Protein AF-A0A1M4NH98-F1 (afdb_monomer_lite)

Structure (mmCIF, N/CA/C/O backbone):
data_AF-A0A1M4NH98-F1
#
_entry.id   AF-A0A1M4NH98-F1
#
loop_
_atom_site.group_PDB
_atom_site.id
_atom_site.type_symbol
_atom_site.label_atom_id
_atom_site.label_alt_id
_atom_site.label_comp_id
_atom_site.label_asym_id
_atom_site.label_entity_id
_atom_site.label_seq_id
_atom_site.pdbx_PDB_ins_code
_atom_site.Cartn_x
_atom_site.Cartn_y
_atom_site.Cartn_z
_atom_site.occupancy
_atom_site.B_iso_or_equiv
_atom_site.auth_seq_id
_atom_site.auth_comp_id
_atom_site.auth_asym_id
_atom_site.auth_atom_id
_atom_site.pdbx_PDB_model_num
ATOM 1 N N . LEU A 1 1 ? -60.182 1.104 79.604 1.00 40.03 1 LEU A N 1
ATOM 2 C CA . LEU A 1 1 ? -58.943 1.244 80.405 1.00 40.03 1 LEU A CA 1
ATOM 3 C C . LEU A 1 1 ? -57.822 1.596 79.441 1.00 40.03 1 LEU A C 1
ATOM 5 O O . LEU A 1 1 ? -57.685 0.871 78.462 1.00 40.03 1 LEU A O 1
ATOM 9 N N . PRO A 1 2 ? -57.119 2.724 79.618 1.00 38.69 2 PRO A N 1
ATOM 10 C CA . PRO A 1 2 ? -56.120 3.151 78.656 1.00 38.69 2 PRO A CA 1
ATOM 11 C C . PRO A 1 2 ? -54.818 2.387 78.897 1.00 38.69 2 PRO A C 1
ATOM 13 O O . PRO A 1 2 ? -54.336 2.346 80.024 1.00 38.69 2 PRO A O 1
ATOM 16 N N . LEU A 1 3 ? -54.234 1.848 77.832 1.00 45.06 3 LEU A N 1
ATOM 17 C CA . LEU A 1 3 ? -52.787 1.696 77.703 1.00 45.06 3 LEU A CA 1
ATOM 18 C C . LEU A 1 3 ? -52.430 1.986 76.243 1.00 45.06 3 LEU A C 1
ATOM 20 O O . LEU A 1 3 ? -52.823 1.225 75.360 1.00 45.06 3 LEU A O 1
ATOM 24 N N . PRO A 1 4 ? -51.745 3.110 75.977 1.00 50.59 4 PRO A N 1
ATOM 25 C CA . PRO A 1 4 ? -50.617 3.018 75.053 1.00 50.59 4 PRO A CA 1
ATOM 26 C C . PRO A 1 4 ? -49.392 3.880 75.428 1.00 50.59 4 PRO A C 1
ATOM 28 O O . PRO A 1 4 ? -49.521 5.037 75.818 1.00 50.59 4 PRO A O 1
ATOM 31 N N . ALA A 1 5 ? -48.225 3.272 75.165 1.00 39.97 5 ALA A N 1
ATOM 32 C CA . ALA A 1 5 ? -46.854 3.791 75.024 1.00 39.97 5 ALA A CA 1
ATOM 33 C C . ALA A 1 5 ? -46.094 4.344 76.254 1.00 39.97 5 ALA A C 1
ATOM 35 O O . ALA A 1 5 ? -46.640 5.056 77.093 1.00 39.97 5 ALA A O 1
ATOM 36 N N . PRO A 1 6 ? -44.762 4.142 76.243 1.00 49.22 6 PRO A N 1
ATOM 37 C CA . PRO A 1 6 ? -44.068 2.965 76.767 1.00 49.22 6 PRO A CA 1
ATOM 38 C C . PRO A 1 6 ? -44.069 2.966 78.306 1.00 49.22 6 PRO A C 1
ATOM 40 O O . PRO A 1 6 ? -44.087 4.032 78.911 1.00 49.22 6 PRO A O 1
ATOM 43 N N . LEU A 1 7 ? -44.050 1.774 78.921 1.00 54.44 7 LEU A N 1
ATOM 44 C CA . LEU A 1 7 ? -43.978 1.512 80.373 1.00 54.44 7 LEU A CA 1
ATOM 45 C C . LEU A 1 7 ? -43.485 2.716 81.195 1.00 54.44 7 LEU A C 1
ATOM 47 O O . LEU A 1 7 ? -42.288 2.919 81.408 1.00 54.44 7 LEU A O 1
ATOM 51 N N . ASN A 1 8 ? -44.434 3.530 81.654 1.00 49.22 8 ASN A N 1
ATOM 52 C CA . ASN A 1 8 ? -44.142 4.736 82.407 1.00 49.22 8 ASN A CA 1
ATOM 53 C C . ASN A 1 8 ? -43.718 4.308 83.821 1.00 49.22 8 ASN A C 1
ATOM 55 O O . ASN A 1 8 ? -44.561 4.060 84.679 1.00 49.22 8 ASN A O 1
ATOM 59 N N . LYS A 1 9 ? -42.404 4.139 84.029 1.00 51.03 9 LYS A N 1
ATOM 60 C CA . LYS A 1 9 ? -41.697 4.045 85.326 1.00 51.03 9 LYS A CA 1
ATOM 61 C C . LYS A 1 9 ? -42.407 3.265 86.454 1.00 51.03 9 LYS A C 1
ATOM 63 O O . LYS A 1 9 ? -42.292 3.631 87.620 1.00 51.03 9 LYS A O 1
ATOM 68 N N . THR A 1 10 ? -43.110 2.175 86.156 1.00 53.97 10 THR A N 1
ATOM 69 C CA . THR A 1 10 ? -43.637 1.267 87.185 1.00 53.97 10 THR A CA 1
ATOM 70 C C . THR A 1 10 ? -42.805 -0.005 87.167 1.00 53.97 10 THR A C 1
ATOM 72 O O . THR A 1 10 ? -42.700 -0.671 86.141 1.00 53.97 10 THR A O 1
ATOM 75 N N . SER A 1 11 ? -42.153 -0.307 88.293 1.00 56.16 11 SER A N 1
ATOM 76 C CA . SER A 1 11 ? -41.403 -1.551 88.467 1.00 56.16 11 SER A CA 1
ATOM 77 C C . SER A 1 11 ? -42.325 -2.739 88.188 1.00 56.16 11 SER A C 1
ATOM 79 O O . SER A 1 11 ? -43.412 -2.823 88.763 1.00 56.16 11 SER A O 1
ATOM 81 N N . VAL A 1 12 ? -41.876 -3.663 87.333 1.00 58.38 12 VAL A N 1
ATOM 82 C CA . VAL A 1 12 ? -42.579 -4.912 86.974 1.00 58.38 12 VAL A CA 1
ATOM 83 C C . VAL A 1 12 ? -43.003 -5.703 88.224 1.00 58.38 12 VAL A C 1
ATOM 85 O O . VAL A 1 12 ? -43.988 -6.434 88.192 1.00 58.38 12 VAL A O 1
ATOM 88 N N . ALA A 1 13 ? -42.314 -5.489 89.352 1.00 60.16 13 ALA A N 1
ATOM 89 C CA . ALA A 1 13 ? -42.597 -6.095 90.649 1.00 60.16 13 ALA A CA 1
ATOM 90 C C . ALA A 1 13 ? -43.984 -5.763 91.247 1.00 60.16 13 ALA A C 1
ATOM 92 O O . ALA A 1 13 ? -44.419 -6.470 92.149 1.00 60.16 13 ALA A O 1
ATOM 93 N N . ASN A 1 14 ? -44.682 -4.726 90.761 1.00 62.25 14 ASN A N 1
ATOM 94 C CA . ASN A 1 14 ? -45.966 -4.265 91.317 1.00 62.25 14 ASN A CA 1
ATOM 95 C C . ASN A 1 14 ? -47.192 -4.604 90.442 1.00 62.25 14 ASN A C 1
ATOM 97 O O . ASN A 1 14 ? -48.285 -4.099 90.704 1.00 62.25 14 ASN A O 1
ATOM 101 N N . LEU A 1 15 ? -47.032 -5.417 89.392 1.00 68.44 15 LEU A N 1
ATOM 102 C CA . LEU A 1 15 ? -48.134 -5.826 88.513 1.00 68.44 15 LEU A CA 1
ATOM 103 C C . LEU A 1 15 ? -48.887 -7.037 89.085 1.00 68.44 15 LEU A C 1
ATOM 105 O O . LEU A 1 15 ? -48.279 -7.985 89.580 1.00 68.44 15 LEU A O 1
ATOM 109 N N . THR A 1 16 ? -50.219 -7.045 88.974 1.00 70.81 16 THR A N 1
ATOM 110 C CA . THR A 1 16 ? -51.013 -8.251 89.260 1.00 70.81 16 THR A CA 1
ATOM 111 C C . THR A 1 16 ? -50.796 -9.314 88.172 1.00 70.81 16 THR A C 1
ATOM 113 O O . THR A 1 16 ? -50.477 -8.965 87.034 1.00 70.81 16 THR A O 1
ATOM 116 N N . PRO A 1 17 ? -51.039 -10.612 88.444 1.00 71.44 17 PRO A N 1
ATOM 117 C CA . PRO A 1 17 ? -50.890 -11.673 87.438 1.00 71.44 17 PRO A CA 1
ATOM 118 C C . PRO A 1 17 ? -51.660 -11.408 86.131 1.00 71.44 17 PRO A C 1
ATOM 120 O O . PRO A 1 17 ? -51.181 -11.708 85.035 1.00 71.44 17 PRO A O 1
ATOM 123 N N . GLN A 1 18 ? -52.838 -10.788 86.236 1.00 69.50 18 GLN A N 1
ATOM 124 C CA . GLN A 1 18 ? -53.661 -10.396 85.092 1.00 69.50 18 GLN A CA 1
ATOM 125 C C . GLN A 1 18 ? -53.029 -9.246 84.293 1.00 69.50 18 GLN A C 1
ATOM 127 O O . GLN A 1 18 ? -53.000 -9.298 83.066 1.00 69.50 18 GLN A O 1
ATOM 132 N N . GLN A 1 19 ? -52.465 -8.241 84.972 1.00 66.00 19 GLN A N 1
ATOM 133 C CA . GLN A 1 19 ? -51.741 -7.141 84.324 1.00 66.00 19 GLN A CA 1
ATOM 134 C C . GLN A 1 19 ? -50.452 -7.625 83.646 1.00 66.00 19 GLN A C 1
ATOM 136 O O . GLN A 1 19 ? -50.150 -7.186 82.540 1.00 66.00 19 GLN A O 1
ATOM 141 N N . THR A 1 20 ? -49.739 -8.574 84.257 1.00 65.62 20 THR A N 1
ATOM 142 C CA . THR A 1 20 ? -48.565 -9.225 83.659 1.00 65.62 20 THR A CA 1
ATOM 143 C C . THR A 1 20 ? -48.936 -9.991 82.390 1.00 65.62 20 THR A C 1
ATOM 145 O O . THR A 1 20 ? -48.247 -9.876 81.383 1.00 65.62 20 THR A O 1
ATOM 148 N N . THR A 1 21 ? -50.055 -10.722 82.396 1.00 68.38 21 THR A N 1
ATOM 149 C CA . THR A 1 21 ? -50.530 -11.476 81.220 1.00 68.38 21 THR A CA 1
ATOM 150 C C . THR A 1 21 ? -50.892 -10.550 80.056 1.00 68.38 21 THR A C 1
ATOM 152 O O . THR A 1 21 ? -50.473 -10.791 78.926 1.00 68.38 21 THR A O 1
ATOM 155 N N . ILE A 1 22 ? -51.605 -9.452 80.334 1.00 72.12 22 ILE A N 1
ATOM 156 C CA . ILE A 1 22 ? -51.963 -8.440 79.326 1.00 72.12 22 ILE A CA 1
ATOM 157 C C . ILE A 1 22 ? -50.706 -7.762 78.761 1.00 72.12 22 ILE A C 1
ATOM 159 O O . ILE A 1 22 ? -50.602 -7.569 77.552 1.00 72.12 22 ILE A O 1
ATOM 163 N N . ALA A 1 23 ? -49.729 -7.435 79.613 1.00 65.94 23 ALA A N 1
ATOM 164 C CA . ALA A 1 23 ? -48.466 -6.842 79.180 1.00 65.94 23 ALA A CA 1
ATOM 165 C C . ALA A 1 23 ? -47.634 -7.801 78.308 1.00 65.94 23 ALA A C 1
ATOM 167 O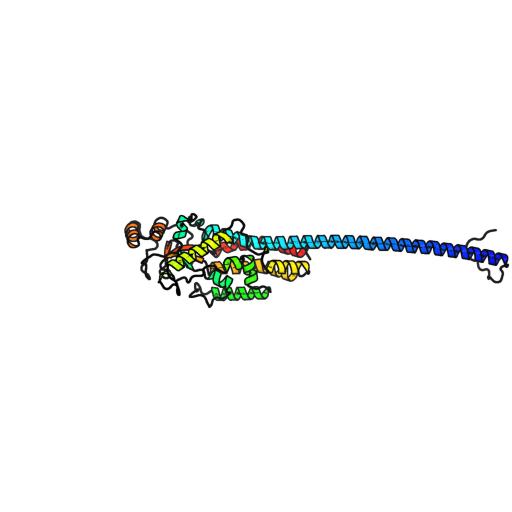 O . ALA A 1 23 ? -47.052 -7.371 77.315 1.00 65.94 23 ALA A O 1
ATOM 168 N N . LEU A 1 24 ? -47.608 -9.098 78.639 1.00 70.12 24 LEU A N 1
ATOM 169 C CA . LEU A 1 24 ? -46.928 -10.126 77.842 1.00 70.12 24 LEU A CA 1
ATOM 170 C C . LEU A 1 24 ? -47.607 -10.360 76.486 1.00 70.12 24 LEU A C 1
ATOM 172 O O . LEU A 1 24 ? -46.909 -10.537 75.492 1.00 70.12 24 LEU A O 1
ATOM 176 N N . GLN A 1 25 ? -48.942 -10.322 76.424 1.00 70.44 25 GLN A N 1
ATOM 177 C CA . GLN A 1 25 ? -49.678 -10.374 75.155 1.00 70.44 25 GLN A CA 1
ATOM 178 C C . GLN A 1 25 ? -49.379 -9.156 74.279 1.00 70.44 25 GLN A C 1
ATOM 180 O O . GLN A 1 25 ? -49.014 -9.328 73.121 1.00 70.44 25 GLN A O 1
ATOM 185 N N . ALA A 1 26 ? -49.439 -7.947 74.843 1.00 72.44 26 ALA A N 1
ATOM 186 C CA . ALA A 1 26 ? -49.109 -6.725 74.112 1.00 72.44 26 ALA A CA 1
ATOM 187 C C . ALA A 1 26 ? -47.663 -6.740 73.581 1.00 72.44 26 ALA A C 1
ATOM 189 O O . ALA A 1 26 ? -47.423 -6.364 72.437 1.00 72.44 26 ALA A O 1
ATOM 190 N N . LEU A 1 27 ? -46.708 -7.238 74.377 1.00 70.19 27 LEU A N 1
ATOM 191 C CA . LEU A 1 27 ? -45.324 -7.430 73.941 1.00 70.19 27 LEU A CA 1
ATOM 192 C C . LEU A 1 27 ? -45.214 -8.467 72.811 1.00 70.19 27 LEU A C 1
ATOM 194 O O . LEU A 1 27 ? -44.492 -8.241 71.844 1.00 70.19 27 LEU A O 1
ATOM 198 N N . GLY A 1 28 ? -45.925 -9.594 72.911 1.00 67.88 28 GLY A N 1
ATOM 199 C CA . GLY A 1 28 ? -45.969 -10.612 71.858 1.00 67.88 28 GLY A CA 1
ATOM 200 C C . GLY A 1 28 ? -46.525 -10.068 70.538 1.00 67.88 28 GLY A C 1
ATOM 201 O O . GLY A 1 28 ? -45.957 -10.325 69.476 1.00 67.88 28 GLY A O 1
ATOM 202 N N . ASP A 1 29 ? -47.578 -9.254 70.606 1.00 75.44 29 ASP A N 1
ATOM 203 C CA . ASP A 1 29 ? -48.169 -8.582 69.447 1.00 75.44 29 ASP A CA 1
ATOM 204 C C . ASP A 1 29 ? -47.206 -7.553 68.829 1.00 75.44 29 ASP A C 1
ATOM 206 O O . ASP A 1 29 ? -47.059 -7.493 67.603 1.00 75.44 29 ASP A O 1
ATOM 210 N N . GLU A 1 30 ? -46.490 -6.780 69.654 1.00 73.38 30 GLU A N 1
ATOM 211 C CA . GLU A 1 30 ? -45.445 -5.859 69.189 1.00 73.38 30 GLU A CA 1
ATOM 212 C C . GLU A 1 30 ? -44.272 -6.598 68.525 1.00 73.38 30 GLU A C 1
ATOM 214 O O . GLU A 1 30 ? -43.828 -6.189 67.450 1.00 73.38 30 GLU A O 1
ATOM 219 N N . ILE A 1 31 ? -43.811 -7.717 69.096 1.00 70.94 31 ILE A N 1
ATOM 220 C CA . ILE A 1 31 ? -42.759 -8.561 68.505 1.00 70.94 31 ILE A CA 1
ATOM 221 C C . ILE A 1 31 ? -43.205 -9.104 67.142 1.00 70.94 31 ILE A C 1
ATOM 223 O O . ILE A 1 31 ? -42.458 -9.003 66.167 1.00 70.94 31 ILE A O 1
ATOM 227 N N . ASN A 1 32 ? -44.434 -9.616 67.031 1.00 71.38 32 ASN A N 1
ATOM 228 C CA . ASN A 1 32 ? -44.978 -10.106 65.760 1.00 71.38 32 ASN A CA 1
ATOM 229 C C . ASN A 1 32 ? -45.057 -8.996 64.701 1.00 71.38 32 ASN A C 1
ATOM 231 O O . ASN A 1 32 ? -44.736 -9.219 63.529 1.00 71.38 32 ASN A O 1
ATOM 235 N N . LYS A 1 33 ? -45.420 -7.775 65.111 1.00 82.81 33 LYS A N 1
ATOM 236 C CA . LYS A 1 33 ? -45.426 -6.600 64.232 1.00 82.81 33 LYS A CA 1
ATOM 237 C C . LYS A 1 33 ? -44.016 -6.234 63.757 1.00 82.81 33 LYS A C 1
ATOM 239 O O . LYS A 1 33 ? -43.842 -5.964 62.569 1.00 82.81 33 LYS A O 1
ATOM 244 N N . ILE A 1 34 ? -43.012 -6.274 64.639 1.00 75.06 34 ILE A N 1
ATOM 245 C CA . ILE A 1 34 ? -41.600 -6.048 64.280 1.00 75.06 34 ILE A CA 1
ATOM 246 C C . ILE A 1 34 ? -41.114 -7.108 63.284 1.00 75.06 34 ILE A C 1
ATOM 248 O O . ILE A 1 34 ? -40.500 -6.750 62.279 1.00 75.06 34 ILE A O 1
ATOM 252 N N . ILE A 1 35 ? -41.423 -8.391 63.507 1.00 74.44 35 ILE A N 1
ATOM 253 C CA . ILE A 1 35 ? -41.047 -9.488 62.596 1.00 74.44 35 ILE A CA 1
ATOM 254 C C . ILE A 1 35 ? -41.674 -9.285 61.212 1.00 74.44 35 ILE A C 1
ATOM 256 O O . ILE A 1 35 ? -40.992 -9.452 60.199 1.00 74.44 35 ILE A O 1
ATOM 260 N N . SER A 1 36 ? -42.949 -8.888 61.152 1.00 84.75 36 SER A N 1
ATOM 261 C CA . SER A 1 36 ? -43.652 -8.623 59.891 1.00 84.75 36 SER A CA 1
ATOM 262 C C . SER A 1 36 ? -43.041 -7.447 59.119 1.00 84.75 36 SER A C 1
ATOM 264 O O . SER A 1 36 ? -42.762 -7.591 57.927 1.00 84.75 36 SER A O 1
ATOM 266 N N . ILE A 1 37 ? -42.770 -6.320 59.793 1.00 87.00 37 ILE A N 1
ATOM 267 C CA . ILE A 1 37 ? -42.102 -5.154 59.187 1.00 87.00 37 ILE A CA 1
ATOM 268 C C . ILE A 1 37 ? -40.708 -5.548 58.685 1.00 87.00 37 ILE A C 1
ATOM 270 O O . ILE A 1 37 ? -40.403 -5.344 57.514 1.00 87.00 37 ILE A O 1
ATOM 274 N N . THR A 1 38 ? -39.909 -6.204 59.530 1.00 76.50 38 THR A N 1
ATOM 275 C CA . THR A 1 38 ? -38.542 -6.634 59.190 1.00 76.50 38 THR A CA 1
ATOM 276 C C . THR A 1 38 ? -38.534 -7.593 57.996 1.00 76.50 38 THR A C 1
ATOM 278 O O . THR A 1 38 ? -37.713 -7.449 57.097 1.00 76.50 38 THR A O 1
ATOM 281 N N . SER A 1 39 ? -39.472 -8.545 57.933 1.00 79.38 39 SER A N 1
ATOM 282 C CA . SER A 1 39 ? -39.573 -9.491 56.810 1.00 79.38 39 SER A CA 1
ATOM 283 C C . SER A 1 39 ? -39.917 -8.784 55.497 1.00 79.38 39 SER A C 1
ATOM 285 O O . SER A 1 39 ? -39.336 -9.096 54.457 1.00 79.38 39 SER A O 1
ATOM 287 N N . LYS A 1 40 ? -40.829 -7.804 55.544 1.00 90.19 40 LYS A N 1
ATOM 288 C CA . LYS A 1 40 ? -41.186 -6.978 54.385 1.00 90.19 40 LYS A CA 1
ATOM 289 C C . LYS A 1 40 ? -40.008 -6.117 53.926 1.00 90.19 40 LYS A C 1
ATOM 291 O O . LYS A 1 40 ? -39.744 -6.041 52.730 1.00 90.19 40 LYS A O 1
ATOM 296 N N . ASP A 1 41 ? -39.278 -5.512 54.858 1.00 86.75 41 ASP A N 1
ATOM 297 C CA . ASP A 1 41 ? -38.091 -4.718 54.538 1.00 86.75 41 ASP A CA 1
ATOM 298 C C . ASP A 1 41 ? -36.992 -5.584 53.906 1.00 86.75 41 ASP A C 1
ATOM 300 O O . ASP A 1 41 ? -36.405 -5.182 52.903 1.00 86.75 41 ASP A O 1
ATOM 304 N N . ILE A 1 42 ? -36.776 -6.810 54.402 1.00 80.50 42 ILE A N 1
ATOM 305 C CA . ILE A 1 42 ? -35.853 -7.783 53.791 1.00 80.50 42 ILE A CA 1
ATOM 306 C C . ILE A 1 42 ? -36.267 -8.114 52.347 1.00 80.50 42 ILE A C 1
ATOM 308 O O . ILE A 1 42 ? -35.411 -8.131 51.460 1.00 80.50 42 ILE A O 1
ATOM 312 N N . GLN A 1 43 ? -37.559 -8.344 52.083 1.00 88.62 43 GLN A N 1
ATOM 313 C CA . GLN A 1 43 ? -38.065 -8.598 50.726 1.00 88.62 43 GLN A CA 1
ATOM 314 C C . GLN A 1 43 ? -37.844 -7.395 49.800 1.00 88.62 43 GLN A C 1
ATOM 316 O O . GLN A 1 43 ? -37.278 -7.555 48.718 1.00 88.62 43 GLN A O 1
ATOM 321 N N . ASN A 1 44 ? -38.198 -6.188 50.254 1.00 91.31 44 ASN A N 1
ATOM 322 C CA . ASN A 1 44 ? -38.003 -4.951 49.494 1.00 91.31 44 ASN A CA 1
ATOM 323 C C . ASN A 1 44 ? -36.520 -4.711 49.159 1.00 91.31 44 ASN A C 1
ATOM 325 O O . ASN A 1 44 ? -36.191 -4.304 48.044 1.00 91.31 44 ASN A O 1
ATOM 329 N N . ILE A 1 45 ? -35.610 -4.980 50.105 1.00 87.88 45 ILE A N 1
ATOM 330 C CA . ILE A 1 45 ? -34.157 -4.907 49.878 1.00 87.88 45 ILE A CA 1
ATOM 331 C C . ILE A 1 45 ? -33.725 -5.938 48.826 1.00 87.88 45 ILE A C 1
ATOM 333 O O . ILE A 1 45 ? -32.924 -5.618 47.947 1.00 87.88 45 ILE A O 1
ATOM 337 N N . GLY A 1 46 ? -34.266 -7.159 48.875 1.00 87.88 46 GLY A N 1
ATOM 338 C CA . GLY A 1 46 ? -34.017 -8.198 47.873 1.00 87.88 46 GLY A CA 1
ATOM 339 C C . GLY A 1 46 ? -34.411 -7.766 46.456 1.00 87.88 46 GLY A C 1
ATOM 340 O O . GLY A 1 46 ? -33.602 -7.871 45.532 1.00 87.88 46 GLY A O 1
ATOM 341 N N . GLU A 1 47 ? -35.613 -7.213 46.290 1.00 91.38 47 GLU A N 1
ATOM 342 C CA . GLU A 1 47 ? -36.104 -6.684 45.009 1.00 91.38 47 GLU A CA 1
ATOM 343 C C . GLU A 1 47 ? -35.266 -5.495 44.513 1.00 91.38 47 GLU A C 1
ATOM 345 O O . GLU A 1 47 ? -34.886 -5.433 43.339 1.00 91.38 47 GLU A O 1
ATOM 350 N N . ALA A 1 48 ? -34.917 -4.565 45.409 1.00 89.25 48 ALA A N 1
ATOM 351 C CA . ALA A 1 48 ? -34.062 -3.427 45.084 1.00 89.25 48 ALA A CA 1
ATOM 352 C C . ALA A 1 48 ? -32.672 -3.879 44.601 1.00 89.25 48 ALA A C 1
ATOM 354 O O . ALA A 1 48 ? -32.177 -3.372 43.590 1.00 89.25 48 ALA A O 1
ATOM 355 N N . ASN A 1 49 ? -32.072 -4.874 45.262 1.00 86.62 49 ASN A N 1
ATOM 356 C CA . ASN A 1 49 ? -30.784 -5.449 44.868 1.00 86.62 49 ASN A CA 1
ATOM 357 C C . ASN A 1 49 ? -30.847 -6.120 43.488 1.00 86.62 49 ASN A C 1
ATOM 359 O O . ASN A 1 49 ? -29.957 -5.899 42.663 1.00 86.62 49 ASN A O 1
ATOM 363 N N . GLN A 1 50 ? -31.906 -6.882 43.194 1.00 86.88 50 GLN A N 1
ATOM 364 C CA . GLN A 1 50 ? -32.111 -7.473 41.865 1.00 86.88 50 GLN A CA 1
ATOM 365 C C . GLN A 1 50 ? -32.229 -6.394 40.781 1.00 86.88 50 GLN A C 1
ATOM 367 O O . GLN A 1 50 ? -31.590 -6.493 39.733 1.00 86.88 50 GLN A O 1
ATOM 372 N N . LYS A 1 51 ? -32.980 -5.319 41.048 1.00 91.44 51 LYS A N 1
ATOM 373 C CA . LYS A 1 51 ? -33.121 -4.192 40.117 1.00 91.44 51 LYS A CA 1
ATOM 374 C C . LYS A 1 51 ? -31.788 -3.487 39.851 1.00 91.44 51 LYS A C 1
ATOM 376 O O . LYS A 1 51 ? -31.501 -3.144 38.705 1.00 91.44 51 LYS A O 1
ATOM 381 N N . ILE A 1 52 ? -30.958 -3.290 40.878 1.00 90.25 52 ILE A N 1
ATOM 382 C CA . ILE A 1 52 ? -29.604 -2.730 40.724 1.00 90.25 52 ILE A CA 1
ATOM 383 C C . ILE A 1 52 ? -28.743 -3.642 39.844 1.00 90.25 52 ILE A C 1
ATOM 385 O O . ILE A 1 52 ? -28.086 -3.150 38.927 1.00 90.25 52 ILE A O 1
ATOM 389 N N . ALA A 1 53 ? -28.773 -4.956 40.080 1.00 80.06 53 ALA A N 1
ATOM 390 C CA . ALA A 1 53 ? -28.013 -5.920 39.288 1.00 80.06 53 ALA A CA 1
ATOM 391 C C . ALA A 1 53 ? -28.416 -5.891 37.803 1.00 80.06 53 ALA A C 1
ATOM 393 O O . ALA A 1 53 ? -27.545 -5.790 36.937 1.00 80.06 53 ALA A O 1
ATOM 394 N N . VAL A 1 54 ? -29.721 -5.889 37.506 1.00 84.94 54 VAL A N 1
ATOM 395 C CA . VAL A 1 54 ? -30.243 -5.784 36.130 1.00 84.94 54 VAL A CA 1
ATOM 396 C C . VAL A 1 54 ? -29.823 -4.466 35.476 1.00 84.94 54 VAL A C 1
ATOM 398 O O . VAL A 1 54 ? -29.302 -4.473 34.362 1.00 84.94 54 VAL A O 1
ATOM 401 N N . ASN A 1 55 ? -29.973 -3.337 36.175 1.00 89.25 55 ASN A N 1
ATOM 402 C CA . ASN A 1 55 ? -29.576 -2.028 35.651 1.00 89.25 55 ASN A CA 1
ATOM 403 C C . ASN A 1 55 ? -28.069 -1.953 35.355 1.00 89.25 55 ASN A C 1
ATOM 405 O O . ASN A 1 55 ? -27.663 -1.380 34.344 1.00 89.25 55 ASN A O 1
ATOM 409 N N . ASN A 1 56 ? -27.228 -2.522 36.222 1.00 86.19 56 ASN A N 1
ATOM 410 C CA . ASN A 1 56 ? -25.780 -2.554 36.016 1.00 86.19 56 ASN A CA 1
ATOM 411 C C . ASN A 1 56 ? -25.397 -3.454 34.834 1.00 86.19 56 ASN A C 1
ATOM 413 O O . ASN A 1 56 ? -24.541 -3.072 34.040 1.00 86.19 56 ASN A O 1
ATOM 417 N N . MET A 1 57 ? -26.062 -4.601 34.670 1.00 83.12 57 MET A N 1
ATOM 418 C CA . MET A 1 57 ? -25.865 -5.491 33.522 1.00 83.12 57 MET A CA 1
ATOM 419 C C . MET A 1 57 ? -26.246 -4.815 32.197 1.00 83.12 57 MET A C 1
ATOM 421 O O . MET A 1 57 ? -25.494 -4.898 31.226 1.00 83.12 57 MET A O 1
ATOM 425 N N . GLN A 1 58 ? -27.372 -4.095 32.158 1.00 85.44 58 GLN A N 1
AT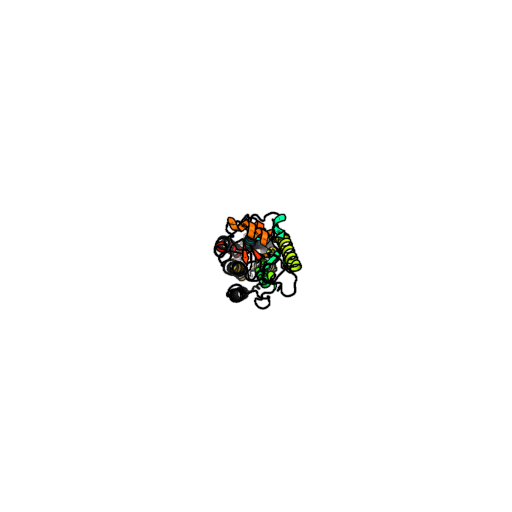OM 426 C CA . GLN A 1 58 ? -27.784 -3.326 30.979 1.00 85.44 58 GLN A CA 1
ATOM 427 C C . GLN A 1 58 ? -26.759 -2.242 30.632 1.00 85.44 58 GLN A C 1
ATOM 429 O O . GLN A 1 58 ? -26.329 -2.156 29.486 1.00 85.44 58 GLN A O 1
ATOM 434 N N . LYS A 1 59 ? -26.297 -1.465 31.623 1.00 88.75 59 LYS A N 1
ATOM 435 C CA . LYS A 1 59 ? -25.243 -0.456 31.416 1.00 88.75 59 LYS A CA 1
ATOM 436 C C . LYS A 1 59 ? -23.949 -1.071 30.887 1.00 88.75 59 LYS A C 1
ATOM 438 O O . LYS A 1 59 ? -23.350 -0.509 29.977 1.00 88.75 59 LYS A O 1
ATOM 443 N N . LEU A 1 60 ? -23.530 -2.214 31.435 1.00 84.50 60 LEU A N 1
ATOM 444 C CA . LEU A 1 60 ? -22.334 -2.922 30.978 1.00 84.50 60 LEU A CA 1
ATOM 445 C C . LEU A 1 60 ? -22.471 -3.381 29.520 1.00 84.50 60 LEU A C 1
ATOM 447 O O . LEU A 1 60 ? -21.525 -3.240 28.748 1.00 84.50 60 LEU A O 1
ATOM 451 N N . THR A 1 61 ? -23.650 -3.879 29.142 1.00 83.44 61 THR A N 1
ATOM 452 C CA . THR A 1 61 ? -23.953 -4.290 27.762 1.00 83.44 61 THR A CA 1
ATOM 453 C C . THR A 1 61 ? -23.860 -3.093 26.815 1.00 83.44 61 THR A C 1
ATOM 455 O O . THR A 1 61 ? -23.077 -3.126 25.873 1.00 83.44 61 THR A O 1
ATOM 458 N N . THR A 1 62 ? -24.534 -1.983 27.136 1.00 84.38 62 THR A N 1
ATOM 459 C CA . THR A 1 62 ? -24.474 -0.744 26.342 1.00 84.38 62 THR A CA 1
ATOM 460 C C . THR A 1 62 ? -23.046 -0.217 26.181 1.00 84.38 62 THR A C 1
ATOM 462 O O . THR A 1 62 ? -22.662 0.202 25.091 1.00 84.38 62 THR A O 1
ATOM 465 N N . LEU A 1 63 ? -22.243 -0.235 27.251 1.00 86.75 63 LEU A N 1
ATOM 466 C CA . LEU A 1 63 ? -20.840 0.193 27.195 1.00 86.75 63 LEU A CA 1
ATOM 467 C C . LEU A 1 63 ? -19.990 -0.738 26.322 1.00 86.75 63 LEU A C 1
ATOM 469 O O . LEU A 1 63 ? -19.125 -0.265 25.587 1.00 86.75 63 LEU A O 1
ATOM 473 N N . THR A 1 64 ? -20.251 -2.044 26.372 1.00 83.69 64 THR A N 1
ATOM 474 C CA . THR A 1 64 ? -19.554 -3.040 25.545 1.00 83.69 64 THR A CA 1
ATOM 475 C C . THR A 1 64 ? -19.874 -2.842 24.063 1.00 83.69 64 THR A C 1
ATOM 477 O O . THR A 1 64 ? -18.960 -2.803 23.240 1.00 83.69 64 THR A O 1
ATOM 480 N N . ASP A 1 65 ? -21.144 -2.626 23.719 1.00 85.50 65 ASP A N 1
ATOM 481 C CA . ASP A 1 65 ? -21.576 -2.377 22.338 1.00 85.50 65 ASP A CA 1
ATOM 482 C C . ASP A 1 65 ? -21.008 -1.061 21.786 1.00 85.50 65 ASP A C 1
ATOM 484 O O . ASP A 1 65 ? -20.538 -1.003 20.643 1.00 85.50 65 ASP A O 1
ATOM 488 N N . ALA A 1 66 ? -20.990 -0.009 22.612 1.00 87.12 66 ALA A N 1
ATOM 489 C CA . ALA A 1 66 ? -20.382 1.271 22.261 1.00 87.12 66 ALA A CA 1
ATOM 490 C C . ALA A 1 66 ? -18.874 1.126 21.998 1.00 87.12 66 ALA A C 1
ATOM 492 O O . ALA A 1 66 ? -18.384 1.616 20.979 1.00 87.12 66 ALA A O 1
ATOM 493 N N . LYS A 1 67 ? -18.155 0.388 22.858 1.00 86.44 67 LYS A N 1
ATOM 494 C CA . LYS A 1 67 ? -16.728 0.087 22.672 1.00 86.44 67 LYS A CA 1
ATOM 495 C C . LYS A 1 67 ? -16.480 -0.670 21.363 1.00 86.44 67 LYS A C 1
ATOM 497 O O . LYS A 1 67 ? -15.627 -0.264 20.579 1.00 86.44 67 LYS A O 1
ATOM 502 N N . ASN A 1 68 ? -17.238 -1.732 21.088 1.00 88.50 68 ASN A N 1
ATOM 503 C CA . ASN A 1 68 ? -17.084 -2.525 19.860 1.00 88.50 68 ASN A CA 1
ATOM 504 C C . ASN A 1 68 ? -17.355 -1.693 18.596 1.00 88.50 68 ASN A C 1
ATOM 506 O O . ASN A 1 68 ? -16.647 -1.816 17.591 1.00 88.50 68 ASN A O 1
ATOM 510 N N . THR A 1 69 ? -18.344 -0.799 18.660 1.00 93.69 69 THR A N 1
ATOM 511 C CA . THR A 1 69 ? -18.641 0.149 17.579 1.00 93.69 69 THR A CA 1
ATOM 512 C C . THR A 1 69 ? -17.470 1.105 17.347 1.00 93.69 69 THR A C 1
ATOM 514 O O . THR A 1 69 ? -17.056 1.296 16.204 1.00 93.69 69 THR A O 1
ATOM 517 N N . ALA A 1 70 ? -16.896 1.667 18.413 1.00 93.06 70 ALA A N 1
ATOM 518 C CA . ALA A 1 70 ? -15.755 2.573 18.318 1.00 93.06 70 ALA A CA 1
ATOM 519 C C . ALA A 1 70 ? -14.489 1.871 17.786 1.00 93.06 70 ALA A C 1
ATOM 521 O O . ALA A 1 70 ? -13.804 2.422 16.926 1.00 93.06 70 ALA A O 1
ATOM 522 N N . ILE A 1 71 ? -14.223 0.626 18.201 1.00 93.94 71 ILE A N 1
ATOM 523 C CA . ILE A 1 71 ? -13.132 -0.201 17.652 1.00 93.94 71 ILE A CA 1
ATOM 524 C C . ILE A 1 71 ? -13.320 -0.429 16.149 1.00 93.94 71 ILE A C 1
ATOM 526 O O . ILE A 1 71 ? -12.384 -0.239 15.374 1.00 93.94 71 ILE A O 1
ATOM 530 N N . THR A 1 72 ? -14.535 -0.782 15.723 1.00 95.88 72 THR A N 1
ATOM 531 C CA . THR A 1 72 ? -14.855 -0.977 14.300 1.00 95.88 72 THR A CA 1
ATOM 532 C C . THR A 1 72 ? -14.623 0.309 13.504 1.00 95.88 72 THR A C 1
ATOM 534 O O . THR A 1 72 ? -14.048 0.282 12.417 1.00 95.88 72 THR A O 1
ATOM 537 N N . GLN A 1 73 ? -15.018 1.460 14.054 1.00 96.62 73 GLN A N 1
ATOM 538 C CA . GLN A 1 73 ? -14.765 2.760 13.435 1.00 96.62 73 GLN A CA 1
ATOM 539 C C . GLN A 1 73 ? -13.266 3.062 13.332 1.00 96.62 73 GLN A C 1
ATOM 541 O O . GLN A 1 73 ? -12.819 3.492 12.270 1.00 96.62 73 GLN A O 1
ATOM 546 N N . ALA A 1 74 ? -12.484 2.797 14.381 1.00 97.69 74 ALA A N 1
ATOM 547 C CA . ALA A 1 74 ? -11.032 2.958 14.352 1.00 97.69 74 ALA A CA 1
ATOM 548 C C . ALA A 1 74 ? -10.389 2.074 13.269 1.00 97.69 74 ALA A C 1
ATOM 550 O O . ALA A 1 74 ? -9.625 2.580 12.449 1.00 97.69 74 ALA A O 1
ATOM 551 N N . LEU A 1 75 ? -10.753 0.789 13.191 1.00 97.69 75 LEU A N 1
ATOM 552 C CA . LEU A 1 75 ? -10.263 -0.124 12.151 1.00 97.69 75 LEU A CA 1
ATOM 553 C C . LEU A 1 75 ? -10.619 0.343 10.739 1.00 97.69 75 LEU A C 1
ATOM 555 O O . LEU A 1 75 ? -9.775 0.285 9.844 1.00 97.69 75 LEU A O 1
ATOM 559 N N . ASN A 1 76 ? -11.839 0.841 10.534 1.00 97.75 76 ASN A N 1
ATOM 560 C CA . ASN A 1 76 ? -12.270 1.368 9.241 1.00 97.75 76 ASN A CA 1
ATOM 561 C C . ASN A 1 76 ? -11.473 2.616 8.837 1.00 97.75 76 ASN A C 1
ATOM 563 O O . ASN A 1 76 ? -11.093 2.736 7.676 1.00 97.75 76 ASN A O 1
ATOM 567 N N . GLN A 1 77 ? -11.168 3.514 9.780 1.00 98.00 77 GLN A N 1
ATOM 568 C CA . GLN A 1 77 ? -10.337 4.696 9.513 1.00 98.00 77 GLN A CA 1
ATOM 569 C C . GLN A 1 77 ? -8.892 4.313 9.165 1.00 98.00 77 GLN A C 1
ATOM 571 O O . GLN A 1 77 ? -8.338 4.790 8.176 1.00 98.00 77 GLN A O 1
ATOM 576 N N . ILE A 1 78 ? -8.301 3.375 9.915 1.00 98.00 78 ILE A N 1
ATOM 577 C CA . ILE A 1 78 ? -6.960 2.846 9.616 1.00 98.00 78 ILE A CA 1
ATOM 578 C C . ILE A 1 78 ? -6.949 2.162 8.244 1.00 98.00 78 ILE A C 1
ATOM 580 O O . ILE A 1 78 ? -6.029 2.368 7.454 1.00 98.00 78 ILE A O 1
ATOM 584 N N . THR A 1 79 ? -7.993 1.394 7.926 1.00 98.00 79 THR A N 1
ATOM 585 C CA . THR A 1 79 ? -8.153 0.778 6.606 1.00 98.00 79 THR A CA 1
ATOM 586 C C . THR A 1 79 ? -8.197 1.848 5.521 1.00 98.00 79 THR A C 1
ATOM 588 O O . THR A 1 79 ? -7.378 1.804 4.606 1.00 98.00 79 THR A O 1
ATOM 591 N N . GLY A 1 80 ? -9.044 2.869 5.673 1.00 97.44 80 GLY A N 1
ATOM 592 C CA . GLY A 1 80 ? -9.144 3.992 4.740 1.00 97.44 80 GLY A CA 1
ATOM 593 C C . GLY A 1 80 ? -7.803 4.685 4.471 1.00 97.44 80 GLY A C 1
ATOM 594 O O . GLY A 1 80 ? -7.482 4.947 3.310 1.00 97.44 80 GLY A O 1
ATOM 595 N N . LEU A 1 81 ? -6.979 4.897 5.507 1.00 96.56 81 LEU A N 1
ATOM 596 C CA . LEU A 1 81 ? -5.612 5.416 5.360 1.00 96.56 81 LEU A CA 1
ATOM 597 C C . LEU A 1 81 ? -4.741 4.535 4.460 1.00 96.56 81 LEU A C 1
ATOM 599 O O . LEU A 1 81 ? -4.083 5.038 3.549 1.00 96.56 81 LEU A O 1
ATOM 603 N N . THR A 1 82 ? -4.723 3.223 4.698 1.00 97.19 82 THR A N 1
ATOM 604 C CA . THR A 1 82 ? -3.919 2.297 3.881 1.00 97.19 82 THR A CA 1
ATOM 605 C C . THR A 1 82 ? -4.436 2.201 2.446 1.00 97.19 82 THR A C 1
ATOM 607 O O . THR A 1 82 ? -3.650 2.145 1.499 1.00 97.19 82 THR A O 1
ATOM 610 N N . GLU A 1 83 ? -5.754 2.290 2.254 1.00 97.75 83 GLU A N 1
ATOM 611 C CA . GLU A 1 83 ? -6.357 2.252 0.928 1.00 97.75 83 GLU A CA 1
ATOM 612 C C . GLU A 1 83 ? -6.017 3.476 0.073 1.00 97.75 83 GLU A C 1
ATOM 614 O O . GLU A 1 83 ? -5.963 3.373 -1.152 1.00 97.75 83 GLU A O 1
ATOM 619 N N . ILE A 1 84 ? -5.764 4.639 0.684 1.00 97.00 84 ILE A N 1
ATOM 620 C CA . ILE A 1 84 ? -5.268 5.820 -0.040 1.00 97.00 84 ILE A CA 1
ATOM 621 C C . ILE A 1 84 ? -3.931 5.500 -0.718 1.00 97.00 84 ILE A C 1
ATOM 623 O O . ILE A 1 84 ? -3.748 5.830 -1.891 1.00 97.00 84 ILE A O 1
ATOM 627 N N . VAL A 1 85 ? -3.031 4.801 -0.019 1.00 96.19 85 VAL A N 1
ATOM 628 C CA . VAL A 1 85 ? -1.743 4.354 -0.571 1.00 96.19 85 VAL A CA 1
ATOM 629 C C . VAL A 1 85 ? -1.965 3.353 -1.700 1.00 96.19 85 VAL A C 1
ATOM 631 O O . VAL A 1 85 ? -1.405 3.515 -2.783 1.00 96.19 85 VAL A O 1
ATOM 634 N N . GLY A 1 86 ? -2.818 2.350 -1.476 1.00 96.56 86 GLY A N 1
ATOM 635 C CA . GLY A 1 86 ? -3.120 1.329 -2.476 1.00 96.56 86 GLY A CA 1
ATOM 636 C C . GLY A 1 86 ? -3.730 1.899 -3.756 1.00 96.56 86 GLY A C 1
ATOM 637 O O . GLY A 1 86 ? -3.262 1.584 -4.848 1.00 96.56 86 GLY A O 1
ATOM 638 N N . ARG A 1 87 ? -4.709 2.805 -3.637 1.00 96.06 87 ARG A N 1
ATOM 639 C CA . ARG A 1 87 ? -5.317 3.500 -4.784 1.00 96.06 87 ARG A CA 1
ATOM 640 C C . ARG A 1 87 ? -4.318 4.383 -5.521 1.00 96.06 87 ARG A C 1
ATOM 642 O O . ARG A 1 87 ? -4.309 4.395 -6.747 1.00 96.06 87 ARG A O 1
ATOM 649 N N . ALA A 1 88 ? -3.461 5.107 -4.801 1.00 93.50 88 ALA A N 1
ATOM 650 C CA . ALA A 1 88 ? -2.420 5.916 -5.428 1.00 93.50 88 ALA A CA 1
ATOM 651 C C . ALA A 1 88 ? -1.429 5.046 -6.213 1.00 93.50 88 ALA A C 1
ATOM 653 O O . ALA A 1 88 ? -1.086 5.377 -7.345 1.00 93.50 88 ALA A O 1
ATOM 654 N N . PHE A 1 89 ? -1.039 3.900 -5.655 1.00 93.88 89 PHE A N 1
ATOM 655 C CA . PHE A 1 89 ? -0.169 2.938 -6.323 1.00 93.88 89 PHE A CA 1
ATOM 656 C C . PHE A 1 89 ? -0.827 2.305 -7.558 1.00 93.88 89 PHE A C 1
ATOM 658 O O . PHE A 1 89 ? -0.189 2.210 -8.605 1.00 93.88 89 PHE A O 1
ATOM 665 N N . HIS A 1 90 ? -2.110 1.934 -7.467 1.00 93.75 90 HIS A N 1
ATOM 666 C CA . HIS A 1 90 ? -2.913 1.494 -8.613 1.00 93.75 90 HIS A CA 1
ATOM 667 C C . HIS A 1 90 ? -2.942 2.550 -9.715 1.00 93.75 90 HIS A C 1
ATOM 669 O O . HIS A 1 90 ? -2.633 2.240 -10.861 1.00 93.75 90 HIS A O 1
ATOM 675 N N . ASN A 1 91 ? -3.259 3.799 -9.371 1.00 90.06 91 ASN A N 1
ATOM 676 C CA . ASN A 1 91 ? -3.308 4.889 -10.340 1.00 90.06 91 ASN A CA 1
ATOM 677 C C . ASN A 1 91 ? -1.937 5.112 -10.981 1.00 90.06 91 ASN A C 1
ATOM 679 O O . ASN A 1 91 ? -1.853 5.221 -12.197 1.00 90.06 91 ASN A O 1
ATOM 683 N N . GLN A 1 92 ? -0.853 5.082 -10.198 1.00 87.31 92 GLN A N 1
ATOM 684 C CA . GLN A 1 92 ? 0.505 5.181 -10.730 1.00 87.31 92 GLN A CA 1
ATOM 685 C C . GLN A 1 92 ? 0.813 4.034 -11.707 1.00 87.31 92 GLN A C 1
ATOM 687 O O . GLN A 1 92 ? 1.397 4.255 -12.768 1.00 87.31 92 GLN A O 1
ATOM 692 N N . TRP A 1 93 ? 0.392 2.808 -11.384 1.00 88.12 93 TRP A N 1
ATOM 693 C CA . TRP A 1 93 ? 0.545 1.656 -12.268 1.00 88.12 93 TRP A CA 1
ATOM 694 C C . TRP A 1 93 ? -0.273 1.820 -13.553 1.00 88.12 93 TRP A C 1
ATOM 696 O O . TRP A 1 93 ? 0.272 1.701 -14.645 1.00 88.12 93 TRP A O 1
ATOM 706 N N . VAL A 1 94 ? -1.565 2.131 -13.455 1.00 86.12 94 VAL A N 1
ATOM 707 C CA . VAL A 1 94 ? -2.455 2.275 -14.615 1.00 86.12 94 VAL A CA 1
ATOM 708 C C . VAL A 1 94 ? -2.024 3.445 -15.496 1.00 86.12 94 VAL A C 1
ATOM 710 O O . VAL A 1 94 ? -1.929 3.306 -16.716 1.00 86.12 94 VAL A O 1
ATOM 713 N N . ASP A 1 95 ? -1.720 4.590 -14.899 1.00 80.31 95 ASP A N 1
ATOM 714 C CA . ASP A 1 95 ? -1.388 5.782 -15.659 1.00 80.31 95 ASP A CA 1
ATOM 715 C C . ASP A 1 95 ? -0.006 5.655 -16.319 1.00 80.31 95 ASP A C 1
ATOM 717 O O . ASP A 1 95 ? 0.139 6.015 -17.484 1.00 80.31 95 ASP A O 1
ATOM 721 N N . TYR A 1 96 ? 0.998 5.086 -15.645 1.00 77.50 96 TYR A N 1
ATOM 722 C CA . TYR A 1 96 ? 2.379 5.102 -16.146 1.00 77.50 96 TYR A CA 1
ATOM 723 C C . TYR A 1 96 ? 2.892 3.727 -16.576 1.00 77.50 96 TYR A C 1
ATOM 725 O O . TYR A 1 96 ? 3.351 3.580 -17.703 1.00 77.50 96 TYR A O 1
ATOM 733 N N . ALA A 1 97 ? 2.766 2.688 -15.754 1.00 76.69 97 ALA A N 1
ATOM 734 C CA . ALA A 1 97 ? 3.299 1.369 -16.105 1.00 76.69 97 ALA A CA 1
ATOM 735 C C . ALA A 1 97 ? 2.490 0.672 -17.205 1.00 76.69 97 ALA A C 1
ATOM 737 O O . ALA A 1 97 ? 3.050 0.153 -18.165 1.00 76.69 97 ALA A O 1
ATOM 738 N N . SER A 1 98 ? 1.160 0.700 -17.088 1.00 71.25 98 SER A N 1
ATOM 739 C CA . SER A 1 98 ? 0.242 0.166 -18.099 1.00 71.25 98 SER A CA 1
ATOM 740 C C . SER A 1 98 ? 0.164 1.058 -19.344 1.00 71.25 98 SER A C 1
ATOM 742 O O . SER A 1 98 ? -0.451 0.693 -20.344 1.00 71.25 98 SER A O 1
ATOM 744 N N . GLY A 1 99 ? 0.831 2.218 -19.304 1.00 62.53 99 GLY A N 1
ATOM 745 C CA . GLY A 1 99 ? 1.157 2.964 -20.504 1.00 62.53 99 GLY A CA 1
ATOM 746 C C . GLY A 1 99 ? 0.170 4.052 -20.904 1.00 62.53 99 GLY A C 1
ATOM 747 O O . GLY A 1 99 ? 0.325 4.604 -21.987 1.00 62.53 99 GLY A O 1
ATOM 748 N N . LYS A 1 100 ? -0.831 4.402 -20.089 1.00 68.38 100 LYS A N 1
ATOM 749 C CA . LYS A 1 100 ? -1.841 5.415 -20.454 1.00 68.38 100 LYS A CA 1
ATOM 750 C C . LYS A 1 100 ? -1.232 6.794 -20.737 1.00 68.38 100 LYS A C 1
ATOM 752 O O . LYS A 1 100 ? -1.579 7.403 -21.743 1.00 68.38 100 LYS A O 1
ATOM 757 N N . THR A 1 101 ? -0.291 7.251 -19.915 1.00 63.53 101 THR A N 1
ATOM 758 C CA . THR A 1 101 ? 0.471 8.497 -20.115 1.00 63.53 101 THR A CA 1
ATOM 759 C C . THR A 1 101 ? 1.418 8.403 -21.312 1.00 63.53 101 THR A C 1
ATOM 761 O O . THR A 1 101 ? 1.699 9.402 -21.967 1.00 63.53 101 THR A O 1
ATOM 764 N N . PHE A 1 102 ? 1.875 7.193 -21.633 1.00 57.59 102 PHE A N 1
ATOM 765 C CA . PHE A 1 102 ? 2.744 6.910 -22.776 1.00 57.59 102 PHE A CA 1
ATOM 766 C C . PHE A 1 102 ? 1.956 6.535 -24.042 1.00 57.59 102 PHE A C 1
ATOM 768 O O . PHE A 1 102 ? 2.557 6.152 -25.039 1.00 57.59 102 PHE A O 1
ATOM 775 N N . PHE A 1 103 ? 0.617 6.614 -24.015 1.00 61.31 103 PHE A N 1
ATOM 776 C CA . PHE A 1 103 ? -0.276 6.177 -25.097 1.00 61.31 103 PHE A CA 1
ATOM 777 C C . PHE A 1 103 ? -0.018 4.725 -25.570 1.00 61.31 103 PHE A C 1
ATOM 779 O O . PHE A 1 103 ? -0.434 4.330 -26.654 1.00 61.31 103 PHE A O 1
ATOM 786 N N . LEU A 1 104 ? 0.612 3.901 -24.721 1.00 60.03 104 LEU A N 1
ATOM 787 C CA . LEU A 1 104 ? 0.863 2.465 -24.912 1.00 60.03 104 LEU A CA 1
ATOM 788 C C . LEU A 1 104 ? -0.324 1.617 -24.413 1.00 60.03 104 LEU A C 1
ATOM 790 O O . LEU A 1 104 ? -0.185 0.434 -24.126 1.00 60.03 104 LEU A O 1
ATOM 794 N N . ASN A 1 105 ? -1.505 2.223 -24.300 1.00 54.28 105 ASN A N 1
ATOM 795 C CA . ASN A 1 105 ? -2.716 1.684 -23.677 1.00 54.28 105 ASN A CA 1
ATOM 796 C C . ASN A 1 105 ? -3.401 0.540 -24.455 1.00 54.28 105 ASN A C 1
ATOM 798 O O . ASN A 1 105 ? -4.510 0.140 -24.098 1.00 54.28 105 ASN A O 1
ATOM 802 N N . ASN A 1 106 ? -2.771 -0.004 -25.502 1.00 50.66 106 ASN A N 1
ATOM 803 C CA . ASN A 1 106 ? -3.270 -1.167 -26.228 1.00 50.66 106 ASN A CA 1
ATOM 804 C C . ASN A 1 106 ? -2.292 -2.355 -26.106 1.00 50.66 106 ASN A C 1
ATOM 806 O O . ASN A 1 106 ? -1.074 -2.198 -26.011 1.00 50.66 106 ASN A O 1
ATOM 810 N N . ALA A 1 107 ? -2.829 -3.575 -26.167 1.00 55.25 107 ALA A N 1
ATOM 811 C CA . ALA A 1 107 ? -2.031 -4.803 -26.172 1.00 55.25 107 ALA A CA 1
ATOM 812 C C . ALA A 1 107 ? -1.023 -4.884 -27.342 1.00 55.25 107 ALA A C 1
ATOM 814 O O . ALA A 1 107 ? -0.087 -5.678 -27.284 1.00 55.25 107 ALA A O 1
ATOM 815 N N . ALA A 1 108 ? -1.184 -4.067 -28.389 1.00 57.88 108 ALA A N 1
ATOM 816 C CA . ALA A 1 108 ? -0.299 -4.033 -29.550 1.00 57.88 108 ALA A CA 1
ATOM 817 C C . ALA A 1 108 ? 1.047 -3.334 -29.284 1.00 57.88 108 ALA A C 1
ATOM 819 O O . ALA A 1 108 ? 1.966 -3.507 -30.081 1.00 57.88 108 ALA A O 1
ATOM 820 N N . HIS A 1 109 ? 1.197 -2.586 -28.181 1.00 63.09 109 HIS A N 1
ATOM 821 C CA . HIS A 1 109 ? 2.470 -1.954 -27.813 1.00 63.09 109 HIS A CA 1
ATOM 822 C C . HIS A 1 109 ? 3.233 -2.685 -26.697 1.00 63.09 109 HIS A C 1
ATOM 824 O O . HIS A 1 109 ? 4.440 -2.491 -26.555 1.00 63.09 109 HIS A O 1
ATOM 830 N N . ALA A 1 110 ? 2.576 -3.583 -25.953 1.00 62.19 110 ALA A N 1
ATOM 831 C CA . ALA A 1 110 ? 3.214 -4.386 -24.904 1.00 62.19 110 ALA A CA 1
ATOM 832 C C . ALA A 1 110 ? 4.358 -5.266 -25.441 1.00 62.19 110 ALA A C 1
ATOM 834 O O . ALA A 1 110 ? 5.307 -5.562 -24.721 1.00 62.19 110 ALA A O 1
ATOM 835 N N . SER A 1 111 ? 4.310 -5.646 -26.723 1.00 65.00 111 SER A N 1
ATOM 836 C CA . SER A 1 111 ? 5.377 -6.401 -27.388 1.00 65.00 111 SER A CA 1
ATOM 837 C C . SER A 1 111 ? 6.698 -5.640 -27.505 1.00 65.00 111 SER A C 1
ATOM 839 O O . SER A 1 111 ? 7.715 -6.273 -27.772 1.00 65.00 111 SER A O 1
ATOM 841 N N . TYR A 1 112 ? 6.694 -4.312 -27.335 1.00 70.44 112 TYR A N 1
ATOM 842 C CA . TYR A 1 112 ? 7.913 -3.505 -27.352 1.00 70.44 112 TYR A CA 1
ATOM 843 C C . TYR A 1 112 ? 8.617 -3.465 -25.994 1.00 70.44 112 TYR A C 1
ATOM 845 O O . TYR A 1 112 ? 9.791 -3.120 -25.969 1.00 70.44 112 TYR A O 1
ATOM 853 N N . ILE A 1 113 ? 7.948 -3.814 -24.889 1.00 74.06 113 ILE A N 1
ATOM 854 C CA . ILE A 1 113 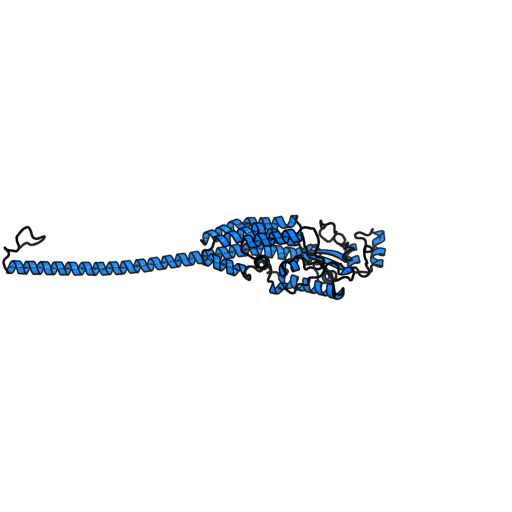? 8.574 -3.838 -23.563 1.00 74.06 113 ILE A CA 1
ATOM 855 C C . ILE A 1 113 ? 9.098 -5.242 -23.300 1.00 74.06 113 ILE A C 1
ATOM 857 O O . ILE A 1 113 ? 8.353 -6.163 -22.960 1.00 74.06 113 ILE A O 1
ATOM 861 N N . ASP A 1 114 ? 10.390 -5.410 -23.511 1.00 70.19 114 ASP A N 1
ATOM 862 C CA . ASP A 1 114 ? 11.015 -6.721 -23.615 1.00 70.19 114 ASP A CA 1
ATOM 863 C C . ASP A 1 114 ? 12.339 -6.802 -22.828 1.00 70.19 114 ASP A C 1
ATOM 865 O O . ASP A 1 114 ? 12.957 -7.863 -22.741 1.00 70.19 114 ASP A O 1
ATOM 869 N N . ALA A 1 115 ? 12.696 -5.697 -22.168 1.00 71.62 115 ALA A N 1
ATOM 870 C CA . ALA A 1 115 ? 13.703 -5.602 -21.128 1.00 71.62 115 ALA A CA 1
ATOM 871 C C . ALA A 1 115 ? 13.214 -4.688 -19.994 1.00 71.62 115 ALA A C 1
ATOM 873 O O . ALA A 1 115 ? 12.430 -3.756 -20.201 1.00 71.62 115 ALA A O 1
ATOM 874 N N . GLY A 1 116 ? 13.696 -4.949 -18.784 1.00 72.06 116 GLY A N 1
ATOM 875 C CA . GLY A 1 116 ? 13.437 -4.096 -17.639 1.00 72.06 116 GLY A CA 1
ATOM 876 C C . GLY A 1 116 ? 14.369 -4.381 -16.473 1.00 72.06 116 GLY A C 1
ATOM 877 O O . GLY A 1 116 ? 14.980 -5.449 -16.391 1.00 72.06 116 GLY A O 1
ATOM 878 N N . ASP A 1 117 ? 14.475 -3.396 -15.589 1.00 69.31 117 ASP A N 1
ATOM 879 C CA . ASP A 1 117 ? 15.239 -3.473 -14.345 1.00 69.31 117 ASP A CA 1
ATOM 880 C C . ASP A 1 117 ? 14.273 -3.287 -13.174 1.00 69.31 117 ASP A C 1
ATOM 882 O O . ASP A 1 117 ? 13.560 -2.285 -13.133 1.00 69.31 117 ASP A O 1
ATOM 886 N N . THR A 1 118 ? 14.187 -4.265 -12.267 1.00 69.69 118 THR A N 1
ATOM 887 C CA . THR A 1 118 ? 13.146 -4.323 -11.224 1.00 69.69 118 THR A CA 1
ATOM 888 C C . THR A 1 118 ? 13.705 -4.605 -9.828 1.00 69.69 118 THR A C 1
ATOM 890 O O . THR A 1 118 ? 13.136 -5.399 -9.074 1.00 69.69 118 THR A O 1
ATOM 893 N N . CYS A 1 119 ? 14.802 -3.944 -9.452 1.00 74.88 119 CYS A N 1
ATOM 894 C CA . CYS A 1 119 ? 15.430 -4.088 -8.130 1.00 74.88 119 CYS A CA 1
ATOM 895 C C . CYS A 1 119 ? 14.469 -3.862 -6.949 1.00 74.88 119 CYS A C 1
ATOM 897 O O . CYS A 1 119 ? 14.602 -4.500 -5.906 1.00 74.88 119 CYS A O 1
ATOM 899 N N . VAL A 1 120 ? 13.464 -2.992 -7.104 1.00 81.62 120 VAL A N 1
ATOM 900 C CA . VAL A 1 120 ? 12.505 -2.681 -6.031 1.00 81.62 120 VAL A CA 1
ATOM 901 C C . VAL A 1 120 ? 11.724 -3.895 -5.538 1.00 81.62 120 VAL A C 1
ATOM 903 O O . VAL A 1 120 ? 11.530 -4.038 -4.335 1.00 81.62 120 VAL A O 1
ATOM 906 N N . PHE A 1 121 ? 11.307 -4.803 -6.423 1.00 84.44 121 PHE A N 1
ATOM 907 C CA . PHE A 1 121 ? 10.543 -5.976 -5.996 1.00 84.44 121 PHE A CA 1
ATOM 908 C C . PHE A 1 121 ? 11.415 -7.027 -5.309 1.00 84.44 121 PHE A C 1
ATOM 910 O O . PHE A 1 121 ? 10.929 -7.707 -4.409 1.00 84.44 121 PHE A O 1
ATOM 917 N N . ASP A 1 122 ? 12.701 -7.104 -5.653 1.00 79.94 122 ASP A N 1
ATOM 918 C CA . ASP A 1 122 ? 13.658 -7.920 -4.905 1.00 79.94 122 ASP A CA 1
ATOM 919 C C . ASP A 1 122 ? 13.857 -7.372 -3.487 1.00 79.94 122 ASP A C 1
ATOM 921 O O . ASP A 1 122 ? 13.736 -8.115 -2.518 1.00 79.94 122 ASP A O 1
ATOM 925 N N . ILE A 1 123 ? 14.028 -6.052 -3.341 1.00 80.56 123 ILE A N 1
ATOM 926 C CA . ILE A 1 123 ? 14.114 -5.396 -2.027 1.00 80.56 123 ILE A CA 1
ATOM 927 C C . ILE A 1 123 ? 12.849 -5.666 -1.198 1.00 80.56 123 ILE A C 1
ATOM 929 O O . ILE A 1 123 ? 12.947 -5.981 -0.011 1.00 80.56 123 ILE A O 1
ATOM 933 N N . ILE A 1 124 ? 11.663 -5.578 -1.809 1.00 87.38 124 ILE A N 1
ATOM 934 C CA . ILE A 1 124 ? 10.380 -5.843 -1.140 1.00 87.38 124 ILE A CA 1
ATOM 935 C C . ILE A 1 124 ? 10.284 -7.301 -0.663 1.00 87.38 124 ILE A C 1
ATOM 937 O O . ILE A 1 124 ? 9.835 -7.544 0.458 1.00 87.38 124 ILE A O 1
ATOM 941 N N . LEU A 1 125 ? 10.681 -8.264 -1.501 1.00 85.94 125 LEU A N 1
ATOM 942 C CA . LEU A 1 125 ? 10.508 -9.696 -1.231 1.00 85.94 125 LEU A CA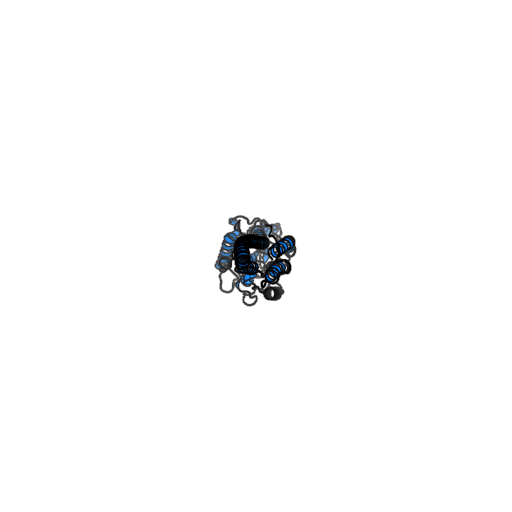 1
ATOM 943 C C . LEU A 1 125 ? 11.614 -10.282 -0.346 1.00 85.94 125 LEU A C 1
ATOM 945 O O . LEU A 1 125 ? 11.328 -11.089 0.538 1.00 85.94 125 LEU A O 1
ATOM 949 N N . ASN A 1 126 ? 12.860 -9.874 -0.576 1.00 79.25 126 ASN A N 1
ATOM 950 C CA . ASN A 1 126 ? 14.054 -10.473 0.019 1.00 79.25 126 ASN A CA 1
ATOM 951 C C . ASN A 1 126 ? 14.699 -9.594 1.093 1.00 79.25 126 ASN A C 1
ATOM 953 O O . ASN A 1 126 ? 15.496 -10.094 1.885 1.00 79.25 126 ASN A O 1
ATOM 957 N N . ASN A 1 127 ? 14.323 -8.312 1.184 1.00 75.94 127 ASN A N 1
ATOM 958 C CA . ASN A 1 127 ? 14.834 -7.375 2.187 1.00 75.94 127 ASN A CA 1
ATOM 959 C C . ASN A 1 127 ? 16.373 -7.244 2.172 1.00 75.94 127 ASN A C 1
ATOM 961 O O . ASN A 1 127 ? 17.024 -7.059 3.206 1.00 75.94 127 ASN A O 1
ATOM 965 N N . THR A 1 128 ? 16.975 -7.357 0.990 1.00 67.94 128 THR A N 1
ATOM 966 C CA . THR A 1 128 ? 18.419 -7.256 0.786 1.00 67.94 128 THR A CA 1
ATOM 967 C C . THR A 1 128 ? 18.731 -6.294 -0.352 1.00 67.94 128 THR A C 1
ATOM 969 O O . THR A 1 128 ? 17.981 -6.176 -1.311 1.00 67.94 128 THR A O 1
ATOM 972 N N . ALA A 1 129 ? 19.870 -5.606 -0.238 1.00 59.56 129 ALA A N 1
ATOM 973 C CA . ALA A 1 129 ? 20.471 -4.850 -1.341 1.00 59.56 129 ALA A CA 1
ATOM 974 C C . ALA A 1 129 ? 21.685 -5.581 -1.957 1.00 59.56 129 ALA A C 1
ATOM 976 O O . ALA A 1 129 ? 22.149 -5.216 -3.030 1.00 59.56 129 ALA A O 1
ATOM 977 N N . GLY A 1 130 ? 22.227 -6.600 -1.273 1.00 50.22 130 GLY A N 1
ATOM 978 C CA . GLY A 1 130 ? 23.538 -7.188 -1.588 1.00 50.22 130 GLY A CA 1
ATOM 979 C C . GLY A 1 130 ? 23.543 -8.417 -2.506 1.00 50.22 130 GLY A C 1
ATOM 980 O O . GLY A 1 130 ? 24.618 -8.842 -2.912 1.00 50.22 130 GLY A O 1
ATOM 981 N N . SER A 1 131 ? 22.389 -9.015 -2.818 1.00 46.94 131 SER A N 1
ATOM 982 C CA . SER A 1 131 ? 22.287 -10.278 -3.581 1.00 46.94 131 SER A CA 1
ATOM 983 C C . SER A 1 131 ? 21.824 -10.110 -5.025 1.00 46.94 131 SER A C 1
ATOM 985 O O . SER A 1 131 ? 21.674 -11.095 -5.744 1.00 46.94 131 SER A O 1
ATOM 987 N N . ILE A 1 132 ? 21.574 -8.879 -5.452 1.00 47.75 132 ILE A N 1
ATOM 988 C CA . ILE A 1 132 ? 20.949 -8.601 -6.736 1.00 47.75 132 ILE A CA 1
ATOM 989 C C . ILE A 1 132 ? 22.053 -8.243 -7.724 1.00 47.75 132 ILE A C 1
ATOM 991 O O . ILE A 1 132 ? 22.777 -7.269 -7.518 1.00 47.75 132 ILE A O 1
ATOM 995 N N . ASN A 1 133 ? 22.208 -9.065 -8.763 1.00 46.84 133 ASN A N 1
ATOM 996 C CA . ASN A 1 133 ? 23.176 -8.901 -9.848 1.00 46.84 133 ASN A CA 1
ATOM 997 C C . ASN A 1 133 ? 23.153 -7.462 -10.396 1.00 46.84 133 ASN A C 1
ATOM 999 O O . ASN A 1 133 ? 22.372 -7.151 -11.291 1.00 46.84 133 ASN A O 1
ATOM 1003 N N . SER A 1 134 ? 24.012 -6.593 -9.859 1.00 48.88 134 SER A N 1
ATOM 1004 C CA . SER A 1 134 ? 24.196 -5.222 -10.345 1.00 48.88 134 SER A CA 1
ATOM 1005 C C . SER A 1 134 ? 23.012 -4.263 -10.125 1.00 48.88 134 SER A C 1
ATOM 1007 O O . SER A 1 134 ? 22.907 -3.277 -10.852 1.00 48.88 134 SER A O 1
ATOM 1009 N N . CYS A 1 135 ? 22.173 -4.474 -9.099 1.00 51.62 135 CYS A N 1
ATOM 1010 C CA . CYS A 1 135 ? 21.228 -3.445 -8.637 1.00 51.62 135 CYS A CA 1
ATOM 1011 C C . CYS A 1 135 ? 21.977 -2.300 -7.959 1.00 51.62 135 CYS A C 1
ATOM 1013 O O . CYS A 1 135 ? 22.132 -2.245 -6.742 1.00 51.62 135 CYS A O 1
ATOM 1015 N N . GLY A 1 136 ? 22.508 -1.405 -8.776 1.00 46.38 136 GLY A N 1
ATOM 1016 C CA . GLY A 1 136 ? 23.254 -0.246 -8.331 1.00 46.38 136 GLY A CA 1
ATOM 1017 C C . GLY A 1 136 ? 22.977 0.914 -9.260 1.00 46.38 136 GLY A C 1
ATOM 1018 O O . GLY A 1 136 ? 23.804 1.228 -10.109 1.00 46.38 136 GLY A O 1
ATOM 1019 N N . TYR A 1 137 ? 21.836 1.573 -9.073 1.00 48.62 137 TYR A N 1
ATOM 1020 C CA . TYR A 1 137 ? 21.669 2.943 -9.535 1.00 48.62 137 TYR A CA 1
ATOM 1021 C C . TYR A 1 137 ? 21.442 3.861 -8.330 1.00 48.62 137 TYR A C 1
ATOM 1023 O O . TYR A 1 137 ? 20.548 3.649 -7.524 1.00 48.62 137 TYR A O 1
ATOM 1031 N N . GLN A 1 138 ? 22.335 4.855 -8.239 1.00 49.56 138 GLN A N 1
ATOM 1032 C CA . GLN A 1 138 ? 22.518 5.877 -7.198 1.00 49.56 138 GLN A CA 1
ATOM 1033 C C . GLN A 1 138 ? 22.884 5.361 -5.787 1.00 49.56 138 GLN A C 1
ATOM 1035 O O . GLN A 1 138 ? 22.338 4.399 -5.263 1.00 49.56 138 GLN A O 1
ATOM 1040 N N . GLY A 1 139 ? 23.864 6.016 -5.153 1.00 50.28 139 GLY A N 1
ATOM 1041 C CA . GLY A 1 139 ? 24.476 5.618 -3.872 1.00 50.28 139 GLY A CA 1
ATOM 1042 C C . GLY A 1 139 ? 23.597 5.771 -2.618 1.00 50.28 139 GLY A C 1
ATOM 1043 O O . GLY A 1 139 ? 24.137 6.026 -1.544 1.00 50.28 139 GLY A O 1
ATOM 1044 N N . GLY A 1 140 ? 22.273 5.649 -2.744 1.00 62.38 140 GLY A N 1
ATOM 1045 C CA . GLY A 1 140 ? 21.290 5.839 -1.668 1.00 62.38 140 GLY A CA 1
ATOM 1046 C C . GLY A 1 140 ? 20.602 4.554 -1.201 1.00 62.38 140 GLY A C 1
ATOM 1047 O O . GLY A 1 140 ? 20.411 4.382 -0.000 1.00 62.38 140 GLY A O 1
ATOM 1048 N N . THR A 1 141 ? 20.350 3.594 -2.101 1.00 72.00 141 THR A N 1
ATOM 1049 C CA . THR A 1 141 ? 19.474 2.430 -1.850 1.00 72.00 141 THR A CA 1
ATOM 1050 C C . THR A 1 141 ? 19.821 1.630 -0.593 1.00 72.00 141 THR A C 1
ATOM 1052 O O . THR A 1 141 ? 18.934 1.263 0.176 1.00 72.00 141 THR A O 1
ATOM 1055 N N . GLU A 1 142 ? 21.104 1.370 -0.331 1.00 75.69 142 GLU A N 1
ATOM 1056 C CA . GLU A 1 142 ? 21.510 0.640 0.878 1.00 75.69 142 GLU A CA 1
ATOM 1057 C C . GLU A 1 142 ? 21.243 1.452 2.158 1.00 75.69 142 GLU A C 1
ATOM 1059 O O . GLU A 1 142 ? 20.827 0.901 3.180 1.00 75.69 142 GLU A O 1
ATOM 1064 N N . THR A 1 143 ? 21.468 2.765 2.107 1.00 77.25 143 THR A N 1
ATOM 1065 C CA . THR A 1 143 ? 21.210 3.678 3.225 1.00 77.25 143 THR A CA 1
ATOM 1066 C C . THR A 1 143 ? 19.714 3.789 3.493 1.00 77.25 143 THR A C 1
ATOM 1068 O O . THR A 1 143 ? 19.295 3.674 4.645 1.00 77.25 143 THR A O 1
ATOM 1071 N N . ASP A 1 144 ? 18.905 3.940 2.447 1.00 77.12 144 ASP A N 1
ATOM 1072 C CA . ASP A 1 144 ? 17.452 4.060 2.565 1.00 77.12 144 ASP A CA 1
ATOM 1073 C C . ASP A 1 144 ? 16.814 2.763 3.056 1.00 77.12 144 ASP A C 1
ATOM 1075 O O . ASP A 1 144 ? 15.987 2.798 3.968 1.00 77.12 144 ASP A O 1
ATOM 1079 N N . LEU A 1 145 ? 17.286 1.607 2.575 1.00 80.62 145 LEU A N 1
ATOM 1080 C CA . LEU A 1 145 ? 16.874 0.304 3.095 1.00 80.62 145 LEU A CA 1
ATOM 1081 C C . LEU A 1 145 ? 17.211 0.160 4.588 1.00 80.62 145 LEU A C 1
ATOM 1083 O O . LEU A 1 145 ? 16.350 -0.214 5.386 1.00 80.62 145 LEU A O 1
ATOM 1087 N N . LYS A 1 146 ? 18.440 0.500 5.001 1.00 81.88 146 LYS A N 1
ATOM 1088 C CA . LYS A 1 146 ? 18.844 0.456 6.421 1.00 81.88 146 LYS A CA 1
ATOM 1089 C C . LYS A 1 146 ? 18.004 1.397 7.284 1.00 81.88 146 LYS A C 1
ATOM 1091 O O . LYS A 1 146 ? 17.623 1.034 8.400 1.00 81.88 146 LYS A O 1
ATOM 1096 N N . ASN A 1 147 ? 17.703 2.593 6.784 1.00 82.19 147 ASN A N 1
ATOM 1097 C CA . ASN A 1 147 ? 16.846 3.552 7.475 1.00 82.19 147 ASN A CA 1
ATOM 1098 C C . ASN A 1 147 ? 15.417 3.017 7.612 1.00 82.19 147 ASN A C 1
ATOM 1100 O O . ASN A 1 147 ? 14.862 3.053 8.710 1.00 82.19 147 ASN A O 1
ATOM 1104 N N . PHE A 1 148 ? 14.857 2.436 6.550 1.00 85.38 148 PHE A N 1
ATOM 1105 C CA . PHE A 1 148 ? 13.539 1.807 6.575 1.00 85.38 148 PHE A CA 1
ATOM 1106 C C . PHE A 1 148 ? 13.473 0.693 7.629 1.00 85.38 148 PHE A C 1
ATOM 1108 O O . PHE A 1 148 ? 12.583 0.686 8.481 1.00 85.38 148 PHE A O 1
ATOM 1115 N N . GLN A 1 149 ? 14.450 -0.220 7.628 1.00 86.44 149 GLN A N 1
ATOM 1116 C CA . GLN A 1 149 ? 14.547 -1.310 8.606 1.00 86.44 149 GLN A CA 1
ATOM 1117 C C . GLN A 1 149 ? 14.619 -0.787 10.047 1.00 86.44 149 GLN A C 1
ATOM 1119 O O . GLN A 1 149 ? 13.991 -1.339 10.955 1.00 86.44 149 GLN A O 1
ATOM 1124 N N . LYS A 1 150 ? 15.380 0.290 10.267 1.00 86.50 150 LYS A N 1
ATOM 1125 C CA . LYS A 1 150 ? 15.526 0.931 11.576 1.00 86.50 150 LYS A CA 1
ATOM 1126 C C . LYS A 1 150 ? 14.211 1.534 12.068 1.00 86.50 150 LYS A C 1
ATOM 1128 O O . LYS A 1 150 ? 13.866 1.324 13.231 1.00 86.50 150 LYS A O 1
ATOM 1133 N N . GLU A 1 151 ? 13.490 2.268 11.223 1.00 85.38 151 GLU A N 1
ATOM 1134 C CA . GLU A 1 151 ? 12.207 2.867 11.610 1.00 85.38 151 GLU A CA 1
ATOM 1135 C C . GLU A 1 151 ? 11.124 1.800 11.826 1.00 85.38 151 GLU A C 1
ATOM 1137 O O . GLU A 1 151 ? 10.404 1.865 12.822 1.00 85.38 151 GLU A O 1
ATOM 1142 N N . ALA A 1 152 ? 11.073 0.753 10.992 1.00 87.69 152 ALA A N 1
ATOM 1143 C CA . ALA A 1 152 ? 10.168 -0.383 11.195 1.00 87.69 152 ALA A CA 1
ATOM 1144 C C . ALA A 1 152 ? 10.389 -1.032 12.575 1.00 87.69 152 ALA A C 1
ATOM 1146 O O . ALA A 1 152 ? 9.457 -1.169 13.372 1.00 87.69 152 ALA A O 1
ATOM 1147 N N . LYS A 1 153 ? 11.657 -1.309 12.916 1.00 87.12 153 LYS A N 1
ATOM 1148 C CA . LYS A 1 153 ? 12.039 -1.872 14.218 1.00 87.12 153 LYS A CA 1
ATOM 1149 C C . LYS A 1 153 ? 11.625 -0.981 15.392 1.00 87.12 153 LYS A C 1
ATOM 1151 O O . LYS A 1 153 ? 11.180 -1.505 16.410 1.00 87.12 153 LYS A O 1
ATOM 1156 N N . LYS A 1 154 ? 11.766 0.346 15.281 1.00 85.50 154 LYS A N 1
ATOM 1157 C CA . LYS A 1 154 ? 11.343 1.288 16.336 1.00 85.50 154 LYS A CA 1
ATOM 1158 C C . LYS A 1 154 ? 9.836 1.255 16.586 1.00 85.50 154 LYS A C 1
ATOM 1160 O O . LYS A 1 154 ? 9.424 1.433 17.726 1.00 85.50 154 LYS A O 1
ATOM 1165 N N . ALA A 1 155 ? 9.034 1.029 15.548 1.00 83.75 155 ALA A N 1
ATOM 1166 C CA . ALA A 1 155 ? 7.583 0.919 15.669 1.00 83.75 155 ALA A CA 1
ATOM 1167 C C . ALA A 1 155 ? 7.098 -0.498 16.024 1.00 83.75 155 ALA A C 1
ATOM 1169 O O . ALA A 1 155 ? 5.894 -0.714 16.119 1.00 83.75 155 ALA A O 1
ATOM 1170 N N . GLY A 1 156 ? 8.007 -1.462 16.210 1.00 86.94 156 GLY A N 1
ATOM 1171 C CA . GLY A 1 156 ? 7.654 -2.841 16.554 1.00 86.94 156 GLY A CA 1
ATOM 1172 C C . GLY A 1 156 ? 7.070 -3.658 15.398 1.00 86.94 156 GLY A C 1
ATOM 1173 O O . GLY A 1 156 ? 6.459 -4.690 15.652 1.00 86.94 156 GLY A O 1
ATOM 1174 N N . VAL A 1 157 ? 7.266 -3.230 14.147 1.00 90.44 157 VAL A N 1
ATOM 1175 C CA . VAL A 1 157 ? 6.786 -3.930 12.943 1.00 90.44 157 VAL A CA 1
ATOM 1176 C C . VAL A 1 157 ? 7.953 -4.364 12.056 1.00 90.44 157 VAL A C 1
ATOM 1178 O O . VAL A 1 157 ? 9.057 -3.820 12.136 1.00 90.44 157 VAL A O 1
ATOM 1181 N N . SER A 1 158 ? 7.732 -5.352 11.190 1.00 90.62 158 SER A N 1
ATOM 1182 C CA . SER A 1 158 ? 8.707 -5.734 10.166 1.00 90.62 158 SER A CA 1
ATOM 1183 C C . SER A 1 158 ? 8.468 -4.995 8.845 1.00 90.62 158 SER A C 1
ATOM 1185 O O . SER A 1 158 ? 7.391 -4.457 8.588 1.00 90.62 158 SER A O 1
ATOM 1187 N N . MET A 1 159 ? 9.462 -5.011 7.952 1.00 89.00 159 MET A N 1
ATOM 1188 C CA . MET A 1 159 ? 9.268 -4.520 6.582 1.00 89.00 159 MET A CA 1
ATOM 1189 C C . MET A 1 159 ? 8.199 -5.305 5.829 1.00 89.00 159 MET A C 1
ATOM 1191 O O . MET A 1 159 ? 7.436 -4.715 5.072 1.00 89.00 159 MET A O 1
ATOM 1195 N N . ALA A 1 160 ? 8.131 -6.618 6.058 1.00 90.00 160 ALA A N 1
ATOM 1196 C CA . ALA A 1 160 ? 7.113 -7.469 5.460 1.00 90.00 160 ALA A CA 1
ATOM 1197 C C . ALA A 1 160 ? 5.705 -7.071 5.921 1.00 90.00 160 ALA A C 1
ATOM 1199 O O . ALA A 1 160 ? 4.781 -7.111 5.117 1.00 90.00 160 ALA A O 1
ATOM 1200 N N . ASP A 1 161 ? 5.540 -6.627 7.171 1.00 92.19 161 ASP A N 1
ATOM 1201 C CA . ASP A 1 161 ? 4.250 -6.125 7.659 1.00 92.19 161 ASP A CA 1
ATOM 1202 C C . ASP A 1 161 ? 3.867 -4.817 6.958 1.00 92.19 161 ASP A C 1
ATOM 1204 O O . ASP A 1 161 ? 2.729 -4.662 6.518 1.00 92.19 161 ASP A O 1
ATOM 1208 N N . ILE A 1 162 ? 4.827 -3.899 6.793 1.00 94.19 162 ILE A N 1
ATOM 1209 C CA . ILE A 1 162 ? 4.600 -2.607 6.131 1.00 94.19 162 ILE A CA 1
ATOM 1210 C C . ILE A 1 162 ? 4.278 -2.802 4.645 1.00 94.19 162 ILE A C 1
ATOM 1212 O O . ILE A 1 162 ? 3.246 -2.333 4.169 1.00 94.19 162 ILE A O 1
ATOM 1216 N N . TRP A 1 163 ? 5.115 -3.527 3.901 1.00 94.38 163 TRP A N 1
ATOM 1217 C CA . TRP A 1 163 ? 4.854 -3.841 2.493 1.00 94.38 163 TRP A CA 1
ATOM 1218 C C . TRP A 1 163 ? 3.614 -4.720 2.315 1.00 94.38 163 TRP A C 1
ATOM 1220 O O . TRP A 1 163 ? 2.900 -4.571 1.325 1.00 94.38 163 TRP A O 1
ATOM 1230 N N . GLY A 1 164 ? 3.302 -5.560 3.303 1.00 94.94 164 GLY A N 1
ATOM 1231 C CA . GLY A 1 164 ? 2.089 -6.370 3.368 1.00 94.94 164 GLY A CA 1
ATOM 1232 C C . GLY A 1 164 ? 0.798 -5.553 3.460 1.00 94.94 164 GLY A C 1
ATOM 1233 O O . GLY A 1 164 ? -0.267 -6.074 3.129 1.00 94.94 164 GLY A O 1
ATOM 1234 N N . THR A 1 165 ? 0.876 -4.270 3.844 1.00 96.00 165 THR A N 1
ATOM 1235 C CA . THR A 1 165 ? -0.266 -3.341 3.746 1.00 96.00 165 THR A CA 1
ATOM 1236 C C . THR A 1 165 ? -0.636 -3.029 2.297 1.00 96.00 165 THR A C 1
ATOM 1238 O O . THR A 1 165 ? -1.803 -2.780 2.001 1.00 96.00 165 THR A O 1
ATOM 1241 N N . LEU A 1 166 ? 0.335 -3.087 1.381 1.00 96.44 166 LEU A N 1
ATOM 1242 C CA . LEU A 1 166 ? 0.152 -2.786 -0.036 1.00 96.44 166 LEU A CA 1
ATOM 1243 C C . LEU A 1 166 ? 0.038 -4.056 -0.888 1.00 96.44 166 LEU A C 1
ATOM 1245 O O . LEU A 1 166 ? -0.808 -4.111 -1.775 1.00 96.44 166 LEU A O 1
ATOM 1249 N N . PHE A 1 167 ? 0.849 -5.080 -0.617 1.00 96.00 167 PHE A N 1
ATOM 1250 C CA . PHE A 1 167 ? 0.936 -6.281 -1.448 1.00 96.00 167 PHE A CA 1
ATOM 1251 C C . PHE A 1 167 ? 0.596 -7.564 -0.697 1.00 96.00 167 PHE A C 1
ATOM 1253 O O . PHE A 1 167 ? 1.076 -7.816 0.405 1.00 96.00 167 PHE A O 1
ATOM 1260 N N . ASP A 1 168 ? -0.142 -8.445 -1.365 1.00 95.38 168 ASP A N 1
ATOM 1261 C CA . ASP A 1 168 ? -0.190 -9.864 -1.036 1.00 95.38 168 ASP A CA 1
ATOM 1262 C C . ASP A 1 168 ? 1.060 -10.540 -1.606 1.00 95.38 168 ASP A C 1
ATOM 1264 O O . ASP A 1 168 ? 1.195 -10.751 -2.817 1.00 95.38 168 ASP A O 1
ATOM 1268 N N . PHE A 1 169 ? 1.980 -10.916 -0.721 1.00 92.88 169 PHE A N 1
ATOM 1269 C CA . PHE A 1 169 ? 3.227 -11.571 -1.108 1.00 92.88 169 PHE A CA 1
ATOM 1270 C C . PHE A 1 169 ? 3.002 -12.908 -1.818 1.00 92.88 169 PHE A C 1
ATOM 1272 O O . PHE A 1 169 ? 3.818 -13.292 -2.649 1.00 92.88 169 PHE A O 1
ATOM 1279 N N . ASN A 1 170 ? 1.875 -13.596 -1.607 1.00 92.94 170 ASN A N 1
ATOM 1280 C CA . ASN A 1 170 ? 1.572 -14.806 -2.373 1.00 92.94 170 ASN A CA 1
ATOM 1281 C C . ASN A 1 170 ? 1.258 -14.520 -3.841 1.00 92.94 170 ASN A C 1
ATOM 1283 O O . ASN A 1 170 ? 1.483 -15.397 -4.679 1.00 92.94 170 ASN A O 1
ATOM 1287 N N . LYS A 1 171 ? 0.751 -13.322 -4.155 1.00 92.88 171 LYS A N 1
ATOM 1288 C CA . LYS A 1 171 ? 0.503 -12.881 -5.531 1.00 92.88 171 LYS A CA 1
ATOM 1289 C C . LYS A 1 171 ? 1.800 -12.457 -6.207 1.00 92.88 171 LYS A C 1
ATOM 1291 O O . LYS A 1 171 ? 1.997 -12.791 -7.367 1.00 92.88 171 LYS A O 1
ATOM 1296 N N . ILE A 1 172 ? 2.693 -11.780 -5.483 1.00 90.31 172 ILE A N 1
ATOM 1297 C CA . ILE A 1 172 ? 3.911 -11.192 -6.065 1.00 90.31 172 ILE A CA 1
ATOM 1298 C C . ILE A 1 172 ? 5.192 -12.023 -5.879 1.00 90.31 172 ILE A C 1
ATOM 1300 O O . ILE A 1 172 ? 6.208 -11.684 -6.465 1.00 90.31 172 ILE A O 1
ATOM 1304 N N . LYS A 1 173 ? 5.179 -13.141 -5.143 1.00 86.44 173 LYS A N 1
ATOM 1305 C CA . LYS A 1 173 ? 6.380 -13.983 -4.922 1.00 86.44 173 LYS A CA 1
ATOM 1306 C C . LYS A 1 173 ? 7.031 -14.545 -6.189 1.00 86.44 173 LYS A C 1
ATOM 1308 O O . LYS A 1 173 ? 8.203 -14.889 -6.161 1.00 86.44 173 LYS A O 1
ATOM 1313 N N . ASN A 1 174 ? 6.264 -14.673 -7.271 1.00 81.75 174 ASN A N 1
ATOM 1314 C CA . ASN A 1 174 ? 6.740 -15.177 -8.563 1.00 81.75 174 ASN A CA 1
ATOM 1315 C C . ASN A 1 174 ? 6.940 -14.042 -9.572 1.00 81.75 174 ASN A C 1
ATOM 1317 O O . ASN A 1 174 ? 6.918 -14.277 -10.782 1.00 81.75 174 ASN A O 1
ATOM 1321 N N . ILE A 1 175 ? 7.042 -12.802 -9.092 1.00 82.94 175 ILE A N 1
ATOM 1322 C CA . ILE A 1 175 ? 7.339 -11.672 -9.954 1.00 82.94 175 ILE A CA 1
ATOM 1323 C C . ILE A 1 175 ? 8.691 -11.909 -10.618 1.00 82.94 175 ILE A C 1
ATOM 1325 O O . ILE A 1 175 ? 9.643 -12.377 -9.993 1.00 82.94 175 ILE A O 1
ATOM 1329 N N . TRP A 1 176 ? 8.749 -11.652 -11.918 1.00 77.69 176 TRP A N 1
ATOM 1330 C CA . TRP A 1 176 ? 9.998 -11.764 -12.646 1.00 77.69 176 TRP A CA 1
ATOM 1331 C C . TRP A 1 176 ? 10.930 -10.635 -12.205 1.00 77.69 176 TRP A C 1
ATOM 1333 O O . TRP A 1 176 ? 10.556 -9.466 -12.280 1.00 77.69 176 TRP A O 1
ATOM 1343 N N . ILE A 1 177 ? 12.122 -11.007 -11.745 1.00 70.50 177 ILE A N 1
ATOM 1344 C CA . ILE A 1 177 ? 13.192 -10.095 -11.347 1.00 70.50 177 ILE A CA 1
ATOM 1345 C C . ILE A 1 177 ? 14.358 -10.371 -12.297 1.00 70.50 177 ILE A C 1
ATOM 1347 O O . ILE A 1 177 ? 15.010 -11.409 -12.179 1.00 70.50 177 ILE A O 1
ATOM 1351 N N . SER A 1 178 ? 14.597 -9.488 -13.272 1.00 59.91 178 SER A N 1
ATOM 1352 C CA . SER A 1 178 ? 15.746 -9.603 -14.186 1.00 59.91 178 SER A CA 1
ATOM 1353 C C . SER A 1 178 ? 16.884 -8.654 -13.829 1.00 59.91 178 SER A C 1
ATOM 1355 O O . SER A 1 178 ? 16.629 -7.556 -13.337 1.00 59.91 178 SER A O 1
ATOM 1357 N N . PRO A 1 179 ? 18.136 -9.025 -14.159 1.00 53.75 179 PRO A N 1
ATOM 1358 C CA . PRO A 1 179 ? 19.234 -8.074 -14.215 1.00 53.75 179 PRO A CA 1
ATOM 1359 C C . PRO A 1 179 ? 19.067 -7.111 -15.400 1.00 53.75 179 PRO A C 1
ATOM 1361 O O . PRO A 1 179 ? 18.632 -7.488 -16.491 1.00 53.75 179 PRO A O 1
ATOM 1364 N N . SER A 1 180 ? 19.484 -5.870 -15.180 1.00 51.91 180 SER A N 1
ATOM 1365 C CA . SER A 1 180 ? 19.355 -4.730 -16.091 1.00 51.91 180 SER A CA 1
ATOM 1366 C C . SER A 1 180 ? 20.192 -4.816 -17.383 1.00 51.91 180 SER A C 1
ATOM 1368 O O . SER A 1 180 ? 19.907 -4.109 -18.347 1.00 51.91 180 SER A O 1
ATOM 1370 N N . ASP A 1 181 ? 21.190 -5.710 -17.454 1.00 53.38 181 ASP A N 1
ATOM 1371 C CA . ASP A 1 181 ? 22.168 -5.811 -18.560 1.00 53.38 181 ASP A CA 1
ATOM 1372 C C . ASP A 1 181 ? 21.771 -6.816 -19.666 1.00 53.38 181 ASP A C 1
ATOM 1374 O O . ASP A 1 181 ? 22.620 -7.397 -20.352 1.00 53.38 181 ASP A O 1
ATOM 1378 N N . CYS A 1 182 ? 20.467 -7.061 -19.848 1.00 53.38 182 CYS A N 1
ATOM 1379 C CA . CYS A 1 182 ? 19.980 -8.079 -20.790 1.00 53.38 182 CYS A CA 1
ATOM 1380 C C . CYS A 1 182 ? 20.423 -7.839 -22.242 1.00 53.38 182 CYS A C 1
ATOM 1382 O O . CYS A 1 182 ? 20.500 -8.765 -23.046 1.00 53.38 182 CYS A O 1
ATOM 1384 N N . ALA A 1 183 ? 20.753 -6.606 -22.601 1.00 42.78 183 ALA A N 1
ATOM 1385 C CA . ALA A 1 183 ? 21.021 -6.290 -23.987 1.00 42.78 183 ALA A CA 1
ATOM 1386 C C . ALA A 1 183 ? 22.476 -6.473 -24.412 1.00 42.78 183 ALA A C 1
ATOM 1388 O O . ALA A 1 183 ? 22.716 -6.666 -25.593 1.00 42.78 183 ALA A O 1
ATOM 1389 N N . LYS A 1 184 ? 23.451 -6.548 -23.491 1.00 44.31 184 LYS A N 1
ATOM 1390 C CA . LYS A 1 184 ? 24.825 -6.975 -23.835 1.00 44.31 184 LYS A CA 1
ATOM 1391 C C . LYS A 1 184 ? 24.954 -8.479 -24.117 1.00 44.31 184 LYS A C 1
ATOM 1393 O O . LYS A 1 184 ? 26.073 -8.966 -24.261 1.00 44.31 184 LYS A O 1
ATOM 1398 N N . GLY A 1 185 ? 23.850 -9.234 -24.135 1.00 43.75 185 GLY A N 1
ATOM 1399 C CA . GLY A 1 185 ? 23.889 -10.701 -24.085 1.00 43.75 185 GLY A CA 1
ATOM 1400 C C . GLY A 1 185 ? 24.437 -11.233 -22.754 1.00 43.75 185 GLY A C 1
ATOM 1401 O O . GLY A 1 185 ? 24.778 -12.406 -22.651 1.00 43.75 185 GLY A O 1
ATOM 1402 N N . GLY A 1 186 ? 24.542 -10.358 -21.750 1.00 50.44 186 GLY A N 1
ATOM 1403 C CA . GLY A 1 186 ? 25.043 -10.642 -20.412 1.00 50.44 186 GLY A CA 1
ATOM 1404 C C . GLY A 1 186 ? 23.928 -10.819 -19.392 1.00 50.44 186 GLY A C 1
ATOM 1405 O O . GLY A 1 186 ? 24.209 -10.689 -18.200 1.00 50.44 186 GLY A O 1
ATOM 1406 N N . CYS A 1 187 ? 22.683 -11.089 -19.824 1.00 52.84 187 CYS A N 1
ATOM 1407 C CA . CYS A 1 187 ? 21.615 -11.457 -18.900 1.00 52.84 187 CYS A CA 1
ATOM 1408 C C . CYS A 1 187 ? 22.178 -12.598 -18.060 1.00 52.84 187 CYS A C 1
ATOM 1410 O O . CYS A 1 187 ? 22.499 -13.638 -18.626 1.00 52.84 187 CYS A O 1
ATOM 1412 N N . SER A 1 188 ? 22.401 -12.375 -16.766 1.00 50.56 188 SER A N 1
ATOM 1413 C CA . SER A 1 188 ? 23.173 -13.266 -15.900 1.00 50.56 188 SER A CA 1
ATOM 1414 C C . SER A 1 188 ? 22.590 -14.690 -15.902 1.00 50.56 188 SER A C 1
ATOM 1416 O O . SER A 1 188 ? 21.781 -15.034 -15.049 1.00 50.56 188 SER A O 1
ATOM 1418 N N . GLY A 1 189 ? 22.974 -15.502 -16.893 1.00 55.19 189 GLY A N 1
ATOM 1419 C CA . GLY A 1 189 ? 22.453 -16.842 -17.153 1.00 55.19 189 GLY A CA 1
ATOM 1420 C C . GLY A 1 189 ? 21.172 -16.987 -18.001 1.00 55.19 189 GLY A C 1
ATOM 1421 O O . GLY A 1 189 ? 20.682 -18.110 -18.039 1.00 55.19 189 GLY A O 1
ATOM 1422 N N . VAL A 1 190 ? 20.616 -15.956 -18.666 1.00 64.38 190 VAL A N 1
ATOM 1423 C CA . VAL A 1 190 ? 19.362 -16.097 -19.466 1.00 64.38 190 VAL A CA 1
ATOM 1424 C C . VAL A 1 190 ? 19.458 -15.500 -20.880 1.00 64.38 190 VAL A C 1
ATOM 1426 O O . VAL A 1 190 ? 20.257 -14.612 -21.150 1.00 64.38 190 VAL A O 1
ATOM 1429 N N . SER A 1 191 ? 18.660 -15.992 -21.821 1.00 69.75 191 SER A N 1
ATOM 1430 C CA . SER A 1 191 ? 18.591 -15.498 -23.204 1.00 69.75 191 SER A CA 1
ATOM 1431 C C . SER A 1 191 ? 17.744 -14.226 -23.336 1.00 69.75 191 SER A C 1
ATOM 1433 O O . SER A 1 191 ? 16.920 -13.912 -22.474 1.00 69.75 191 SER A O 1
ATOM 1435 N N . ALA A 1 192 ? 17.890 -13.507 -24.457 1.00 69.56 192 ALA A N 1
ATOM 1436 C CA . ALA A 1 192 ? 17.017 -12.378 -24.775 1.00 69.56 192 ALA A CA 1
ATOM 1437 C C . ALA A 1 192 ? 15.542 -12.814 -24.798 1.00 69.56 192 ALA A C 1
ATOM 1439 O O . ALA A 1 192 ? 14.723 -12.172 -24.155 1.00 69.56 192 ALA A O 1
ATOM 1440 N N . GLN A 1 193 ? 15.202 -13.940 -25.447 1.00 73.12 193 GLN A N 1
ATOM 1441 C CA . GLN A 1 193 ? 13.818 -14.435 -25.500 1.00 73.12 193 GLN A CA 1
ATOM 1442 C C . GLN A 1 193 ? 13.226 -14.701 -24.108 1.00 73.12 193 GLN A C 1
ATOM 1444 O O . GLN A 1 193 ? 12.058 -14.382 -23.868 1.00 73.12 193 GLN A O 1
ATOM 1449 N N . GLU A 1 194 ? 14.017 -15.265 -23.192 1.00 76.50 194 GLU A N 1
ATOM 1450 C CA . GLU A 1 194 ? 13.598 -15.490 -21.805 1.00 76.50 194 GLU A CA 1
ATOM 1451 C C . GLU A 1 194 ? 13.353 -14.173 -21.067 1.00 76.50 194 GLU A C 1
ATOM 1453 O O . GLU A 1 194 ? 12.332 -14.052 -20.392 1.00 76.50 194 GLU A O 1
ATOM 1458 N N . ALA A 1 195 ? 14.208 -13.161 -21.253 1.00 73.75 195 ALA A N 1
ATOM 1459 C CA . ALA A 1 195 ? 13.996 -11.831 -20.679 1.00 73.75 195 ALA A CA 1
ATOM 1460 C C . ALA A 1 195 ? 12.686 -11.194 -21.178 1.00 73.75 195 ALA A C 1
ATOM 1462 O O . ALA A 1 195 ? 11.875 -10.731 -20.370 1.00 73.75 195 ALA A O 1
ATOM 1463 N N . GLN A 1 196 ? 12.411 -11.268 -22.486 1.00 74.50 196 GLN A N 1
ATOM 1464 C CA . GLN A 1 196 ? 11.158 -10.759 -23.053 1.00 74.50 196 GLN A CA 1
ATOM 1465 C C . GLN A 1 196 ? 9.934 -11.484 -22.474 1.00 74.50 196 GLN A C 1
ATOM 1467 O O . GLN A 1 196 ? 8.906 -10.867 -22.185 1.00 74.50 196 GLN A O 1
ATOM 1472 N N . GLN A 1 197 ? 10.018 -12.809 -22.318 1.00 78.69 197 GLN A N 1
ATOM 1473 C CA . GLN A 1 197 ? 8.935 -13.593 -21.733 1.00 78.69 197 GLN A CA 1
ATOM 1474 C C . GLN A 1 197 ? 8.741 -13.274 -20.246 1.00 78.69 197 GLN A C 1
ATOM 1476 O O . GLN A 1 197 ? 7.601 -13.183 -19.788 1.00 78.69 197 GLN A O 1
ATOM 1481 N N . GLY A 1 198 ? 9.831 -13.061 -19.511 1.00 81.00 198 GLY A N 1
ATOM 1482 C CA . GLY A 1 198 ? 9.818 -12.613 -18.124 1.00 81.00 198 GLY A CA 1
ATOM 1483 C C . GLY A 1 198 ? 9.091 -11.282 -17.952 1.00 81.00 198 GLY A C 1
ATOM 1484 O O . GLY A 1 198 ? 8.163 -11.193 -17.148 1.00 81.00 198 GLY A O 1
ATOM 1485 N N . MET A 1 199 ? 9.414 -10.284 -18.781 1.00 80.56 199 MET A N 1
ATOM 1486 C CA . MET A 1 199 ? 8.718 -8.992 -18.772 1.00 80.56 199 MET A CA 1
ATOM 1487 C C . MET A 1 199 ? 7.231 -9.131 -19.108 1.00 80.56 199 MET A C 1
ATOM 1489 O O . MET A 1 199 ? 6.387 -8.569 -18.410 1.00 80.56 199 MET A O 1
ATOM 1493 N N . ARG A 1 200 ? 6.868 -9.947 -20.107 1.00 80.06 200 ARG A N 1
ATOM 1494 C CA . ARG A 1 200 ? 5.452 -10.247 -20.395 1.00 80.06 200 ARG A CA 1
ATOM 1495 C C . ARG A 1 200 ? 4.736 -10.851 -19.186 1.00 80.06 200 ARG A C 1
ATOM 1497 O O . ARG A 1 200 ? 3.624 -10.437 -18.862 1.00 80.06 200 ARG A O 1
ATOM 1504 N N . ASN A 1 201 ? 5.368 -11.798 -18.496 1.00 84.88 201 ASN A N 1
ATOM 1505 C CA . ASN A 1 201 ? 4.808 -12.413 -17.292 1.00 84.88 201 ASN A CA 1
ATOM 1506 C C . ASN A 1 201 ? 4.654 -11.396 -16.149 1.00 84.88 201 ASN A C 1
ATOM 1508 O O . ASN A 1 201 ? 3.613 -11.388 -15.492 1.00 84.88 201 ASN A O 1
ATOM 1512 N N . PHE A 1 202 ? 5.641 -10.516 -15.951 1.00 86.25 202 PHE A N 1
ATOM 1513 C CA . PHE A 1 202 ? 5.581 -9.410 -14.993 1.00 86.25 202 PHE A CA 1
ATOM 1514 C C . PHE A 1 202 ? 4.366 -8.513 -15.247 1.00 86.25 202 PHE A C 1
ATOM 1516 O O . PHE A 1 202 ? 3.548 -8.318 -14.349 1.00 86.25 202 PHE A O 1
ATOM 1523 N N . PHE A 1 203 ? 4.190 -8.023 -16.478 1.00 84.12 203 PHE A N 1
ATOM 1524 C CA . PHE A 1 203 ? 3.053 -7.168 -16.821 1.00 84.12 203 PHE A CA 1
ATOM 1525 C C . PHE A 1 203 ? 1.718 -7.884 -16.676 1.00 84.12 203 PHE A C 1
ATOM 1527 O O . PHE A 1 203 ? 0.782 -7.305 -16.133 1.00 84.12 203 PHE A O 1
ATOM 1534 N N . ASN A 1 204 ? 1.621 -9.139 -17.117 1.00 85.75 204 ASN A N 1
ATOM 1535 C CA . ASN A 1 204 ? 0.400 -9.928 -16.959 1.00 85.75 204 ASN A CA 1
ATOM 1536 C C . ASN A 1 204 ? 0.016 -10.058 -15.481 1.00 85.75 204 ASN A C 1
ATOM 1538 O O . ASN A 1 204 ? -1.139 -9.822 -15.122 1.00 85.75 204 ASN A O 1
ATOM 1542 N N . LEU A 1 205 ? 0.990 -10.366 -14.620 1.00 89.94 205 LEU A N 1
ATOM 1543 C CA . LEU A 1 205 ? 0.780 -10.442 -13.180 1.00 89.94 205 LEU A CA 1
ATOM 1544 C C . LEU A 1 205 ? 0.317 -9.092 -12.624 1.00 89.94 205 LEU A C 1
ATOM 1546 O O . LEU A 1 205 ? -0.758 -9.009 -12.029 1.00 89.94 205 LEU A O 1
ATOM 1550 N N . MET A 1 206 ? 1.094 -8.035 -12.851 1.00 89.44 206 MET A N 1
ATOM 1551 C CA . MET A 1 206 ? 0.838 -6.718 -12.276 1.00 89.44 206 MET A CA 1
ATOM 1552 C C . MET A 1 206 ? -0.463 -6.095 -12.792 1.00 89.44 206 MET A C 1
ATOM 1554 O O . MET A 1 206 ? -1.214 -5.541 -11.997 1.00 89.44 206 MET A O 1
ATOM 1558 N N . ASN A 1 207 ? -0.809 -6.265 -14.070 1.00 88.25 207 ASN A N 1
ATOM 1559 C CA . ASN A 1 207 ? -2.090 -5.820 -14.625 1.00 88.25 207 ASN A CA 1
ATOM 1560 C C . ASN A 1 207 ? -3.275 -6.584 -14.028 1.00 88.25 207 ASN A C 1
ATOM 1562 O O . ASN A 1 207 ? -4.291 -5.975 -13.707 1.00 88.25 207 ASN A O 1
ATOM 1566 N N . SER A 1 208 ? -3.148 -7.903 -13.851 1.00 89.75 208 SER A N 1
ATOM 1567 C CA . SER A 1 208 ? -4.215 -8.717 -13.253 1.00 89.75 208 SER A CA 1
ATOM 1568 C C . SER A 1 208 ? -4.412 -8.454 -11.758 1.00 89.75 208 SER A C 1
ATOM 1570 O O . SER A 1 208 ? -5.496 -8.703 -11.234 1.00 89.75 208 SER A O 1
ATOM 1572 N N . TYR A 1 209 ? -3.369 -7.970 -11.076 1.00 93.88 209 TYR A N 1
ATOM 1573 C CA . TYR A 1 209 ? -3.373 -7.758 -9.636 1.00 93.88 209 TYR A CA 1
ATOM 1574 C C . TYR A 1 209 ? -3.467 -6.277 -9.262 1.00 93.88 209 TYR A C 1
ATOM 1576 O O . TYR A 1 209 ? -4.525 -5.824 -8.836 1.00 93.88 209 TYR A O 1
ATOM 1584 N N . VAL A 1 210 ? -2.386 -5.516 -9.444 1.00 92.88 210 VAL A N 1
ATOM 1585 C CA . VAL A 1 210 ? -2.342 -4.081 -9.128 1.00 92.88 210 VAL A CA 1
ATOM 1586 C C . VAL A 1 210 ? -3.222 -3.284 -10.082 1.00 92.88 210 VAL A C 1
ATOM 1588 O O . VAL A 1 210 ? -3.898 -2.366 -9.644 1.00 92.88 210 VAL A O 1
ATOM 1591 N N . GLY A 1 211 ? -3.268 -3.642 -11.367 1.00 90.62 211 GLY A N 1
ATOM 1592 C CA . GLY A 1 211 ? -4.114 -2.990 -12.372 1.00 90.62 211 GLY A CA 1
ATOM 1593 C C . GLY A 1 211 ? -5.608 -3.324 -12.279 1.00 90.62 211 GLY A C 1
ATOM 1594 O O . GLY A 1 211 ? -6.399 -2.744 -13.021 1.00 90.62 211 GLY A O 1
ATOM 1595 N N . ALA A 1 212 ? -6.027 -4.225 -11.385 1.00 91.88 212 ALA A N 1
ATOM 1596 C CA . ALA A 1 212 ? -7.438 -4.551 -11.209 1.00 91.88 212 ALA A CA 1
ATOM 1597 C C . ALA A 1 212 ? -8.218 -3.349 -10.648 1.00 91.88 212 ALA A C 1
ATOM 1599 O O . ALA A 1 212 ? -7.759 -2.681 -9.726 1.00 91.88 212 ALA A O 1
ATOM 1600 N N . ALA A 1 213 ? -9.437 -3.112 -11.147 1.00 89.81 213 ALA A N 1
ATOM 1601 C CA . ALA A 1 213 ? -10.256 -1.946 -10.779 1.00 89.81 213 ALA A CA 1
ATOM 1602 C C . ALA A 1 213 ? -10.575 -1.828 -9.272 1.00 89.81 213 ALA A C 1
ATOM 1604 O O . ALA A 1 213 ? -10.923 -0.752 -8.799 1.00 89.81 213 ALA A O 1
ATOM 1605 N N . GLY A 1 214 ? -10.481 -2.931 -8.523 1.00 91.50 214 GLY A N 1
ATOM 1606 C CA . GLY A 1 214 ? -10.706 -2.972 -7.077 1.00 91.50 214 GLY A CA 1
ATOM 1607 C C . GLY A 1 214 ? -9.432 -2.950 -6.230 1.00 91.50 214 GLY A C 1
ATOM 1608 O O . GLY A 1 214 ? -9.521 -3.200 -5.031 1.00 91.50 214 GLY A O 1
ATOM 1609 N N . PHE A 1 215 ? -8.249 -2.726 -6.812 1.00 97.00 215 PHE A N 1
ATOM 1610 C CA . PHE A 1 215 ? -7.014 -2.719 -6.031 1.00 97.00 215 PHE A CA 1
ATOM 1611 C C . PHE A 1 215 ? -6.966 -1.504 -5.098 1.00 97.00 215 PHE A C 1
ATOM 1613 O O . PHE A 1 215 ? -6.892 -0.355 -5.531 1.00 97.00 215 PHE A O 1
ATOM 1620 N N . VAL A 1 216 ? -6.956 -1.779 -3.797 1.00 97.00 216 VAL A N 1
ATOM 1621 C CA . VAL A 1 216 ? -6.813 -0.776 -2.732 1.00 97.00 216 VAL A CA 1
ATOM 1622 C C . VAL A 1 216 ? -5.674 -1.132 -1.774 1.00 97.00 216 VAL A C 1
ATOM 1624 O O . VAL A 1 216 ? -5.563 -0.569 -0.694 1.00 97.00 216 VAL A O 1
ATOM 1627 N N . GLY A 1 217 ? -4.794 -2.050 -2.171 1.00 96.69 217 GLY A N 1
ATOM 1628 C CA . GLY A 1 217 ? -3.783 -2.635 -1.296 1.00 96.69 217 GLY A CA 1
ATOM 1629 C C . GLY A 1 217 ? -4.258 -3.933 -0.643 1.00 96.69 217 GLY A C 1
ATOM 1630 O O . GLY A 1 217 ? -5.206 -4.571 -1.101 1.00 96.69 217 GLY A O 1
ATOM 1631 N N . ASN A 1 218 ? -3.562 -4.349 0.413 1.00 97.75 218 ASN A N 1
ATOM 1632 C CA . ASN A 1 218 ? -3.724 -5.664 1.035 1.00 97.75 218 ASN A CA 1
ATOM 1633 C C . ASN A 1 218 ? -3.889 -5.608 2.566 1.00 97.75 218 ASN A C 1
ATOM 1635 O O . ASN A 1 218 ? -3.900 -6.644 3.226 1.00 97.75 218 ASN A O 1
ATOM 1639 N N . PHE A 1 219 ? -4.034 -4.415 3.148 1.00 97.62 219 PHE A N 1
ATOM 1640 C CA . PHE A 1 219 ? -4.044 -4.235 4.598 1.00 97.62 219 PHE A CA 1
ATOM 1641 C C . PHE A 1 219 ? -5.060 -5.126 5.317 1.00 97.62 219 PHE A C 1
ATOM 1643 O O . PHE A 1 219 ? -4.659 -5.845 6.226 1.00 97.62 219 PHE A O 1
ATOM 1650 N N . THR A 1 220 ? -6.319 -5.178 4.878 1.00 96.88 220 THR A N 1
ATOM 1651 C CA . THR A 1 220 ? -7.372 -6.003 5.508 1.00 96.88 220 THR A CA 1
ATOM 1652 C C . THR A 1 220 ? -7.100 -7.509 5.472 1.00 96.88 220 THR A C 1
ATOM 1654 O O . THR A 1 220 ? -7.656 -8.247 6.277 1.00 96.88 220 THR A O 1
ATOM 1657 N N . ASN A 1 221 ? -6.211 -7.972 4.587 1.00 95.81 221 ASN A N 1
ATOM 1658 C CA . ASN A 1 221 ? -5.773 -9.369 4.502 1.00 95.81 221 ASN A CA 1
ATOM 1659 C C . ASN A 1 221 ? -4.368 -9.582 5.099 1.00 95.81 221 ASN A C 1
ATOM 1661 O O . ASN A 1 221 ? -3.778 -10.654 4.949 1.00 95.81 221 ASN A O 1
ATOM 1665 N N . SER A 1 222 ? -3.787 -8.556 5.725 1.00 94.31 222 SER A N 1
ATOM 1666 C CA . SER A 1 222 ? -2.435 -8.594 6.278 1.00 94.31 222 SER A CA 1
ATOM 1667 C C . SER A 1 222 ? -2.435 -9.060 7.735 1.00 94.31 222 SER A C 1
ATOM 1669 O O . SER A 1 222 ? -3.390 -8.847 8.482 1.00 94.31 222 SER A O 1
ATOM 1671 N N . LYS A 1 223 ? -1.308 -9.625 8.188 1.00 90.69 223 LYS A N 1
ATOM 1672 C CA . LYS A 1 223 ? -1.095 -9.946 9.613 1.00 90.69 223 LYS A CA 1
ATOM 1673 C C . LYS A 1 223 ? -1.207 -8.710 10.509 1.00 90.69 223 LYS A C 1
ATOM 1675 O O . LYS A 1 223 ? -1.621 -8.816 11.661 1.00 90.69 223 LYS A O 1
ATOM 1680 N N . LEU A 1 224 ? -0.844 -7.548 9.970 1.00 94.12 224 LEU A N 1
ATOM 1681 C CA . LEU A 1 224 ? -0.859 -6.287 10.691 1.00 94.12 224 LEU A CA 1
ATOM 1682 C C . LEU A 1 224 ? -2.283 -5.841 11.038 1.00 94.12 224 LEU A C 1
ATOM 1684 O O . LEU A 1 224 ? -2.495 -5.335 12.135 1.00 94.12 224 LEU A O 1
ATOM 1688 N N . TYR A 1 225 ? -3.262 -6.093 10.163 1.00 96.19 225 TYR A N 1
ATOM 1689 C CA . TYR A 1 225 ? -4.673 -5.826 10.461 1.00 96.19 225 TYR A CA 1
ATOM 1690 C C . TYR A 1 225 ? -5.148 -6.624 11.675 1.00 96.19 225 TYR A C 1
ATOM 1692 O O . TYR A 1 225 ? -5.640 -6.032 12.632 1.00 96.19 225 TYR A O 1
ATOM 1700 N N . SER A 1 226 ? -4.915 -7.941 11.692 1.00 94.75 226 SER A N 1
ATOM 1701 C CA . SER A 1 226 ? -5.283 -8.786 12.837 1.00 94.75 226 SER A CA 1
ATOM 1702 C C . SER A 1 226 ? -4.546 -8.387 14.120 1.00 94.75 226 SER A C 1
ATOM 1704 O O . SER A 1 226 ? -5.116 -8.458 15.207 1.00 94.75 226 SER A O 1
ATOM 1706 N N . SER A 1 227 ? -3.290 -7.935 14.014 1.00 94.69 227 SER A N 1
ATOM 1707 C CA . SER A 1 227 ? -2.543 -7.409 15.164 1.00 94.69 227 SER A CA 1
ATOM 1708 C C . SER A 1 227 ? -3.183 -6.135 15.720 1.00 94.69 227 SER A C 1
ATOM 1710 O O . SER A 1 227 ? -3.378 -6.030 16.925 1.00 94.69 227 SER A O 1
ATOM 1712 N N . ILE A 1 228 ? -3.554 -5.191 14.852 1.00 95.88 228 ILE A N 1
ATOM 1713 C CA . ILE A 1 228 ? -4.188 -3.926 15.248 1.00 95.88 228 ILE A CA 1
ATOM 1714 C C . ILE A 1 228 ? -5.584 -4.166 15.830 1.00 95.88 228 ILE A C 1
ATOM 1716 O O . ILE A 1 228 ? -5.934 -3.570 16.845 1.00 95.88 228 ILE A O 1
ATOM 1720 N N . GLU A 1 229 ? -6.377 -5.054 15.230 1.00 96.19 229 GLU A N 1
ATOM 1721 C CA . GLU A 1 229 ? -7.685 -5.459 15.759 1.00 96.19 229 GLU A CA 1
ATOM 1722 C C . GLU A 1 229 ? -7.561 -6.059 17.168 1.00 96.19 229 GLU A C 1
ATOM 1724 O O . GLU A 1 229 ? -8.318 -5.694 18.075 1.00 96.19 229 GLU A O 1
ATOM 1729 N N . SER A 1 230 ? -6.573 -6.936 17.370 1.00 95.69 230 SER A N 1
ATOM 1730 C CA . SER A 1 230 ? -6.258 -7.510 18.679 1.00 95.69 230 SER A CA 1
ATOM 1731 C C . SER A 1 230 ? -5.842 -6.434 19.684 1.00 95.69 230 SER A C 1
ATOM 1733 O O . SER A 1 230 ? -6.350 -6.414 20.806 1.00 95.69 230 SER A O 1
ATOM 1735 N N . ASP A 1 231 ? -4.961 -5.512 19.295 1.00 95.62 231 ASP A N 1
ATOM 1736 C CA . ASP A 1 231 ? -4.508 -4.425 20.164 1.00 95.62 231 ASP A CA 1
ATOM 1737 C C . ASP A 1 231 ? -5.673 -3.527 20.596 1.00 95.62 231 ASP A C 1
ATOM 1739 O O . ASP A 1 231 ? -5.846 -3.276 21.790 1.00 95.62 231 ASP A O 1
ATOM 1743 N N . LEU A 1 232 ? -6.535 -3.113 19.663 1.00 94.19 232 LEU A N 1
ATOM 1744 C CA . LEU A 1 232 ? -7.730 -2.318 19.964 1.00 94.19 232 LEU A CA 1
ATOM 1745 C C . LEU A 1 232 ? -8.684 -3.056 20.915 1.00 94.19 232 LEU A C 1
ATOM 1747 O O . LEU A 1 232 ? -9.144 -2.490 21.910 1.00 94.19 232 LEU A O 1
ATOM 1751 N N . SER A 1 233 ? -8.939 -4.339 20.659 1.00 91.62 233 SER A N 1
ATOM 1752 C CA . SER A 1 233 ? -9.819 -5.170 21.493 1.00 91.62 233 SER A CA 1
ATOM 1753 C C . SER A 1 233 ? -9.296 -5.308 22.927 1.00 91.62 233 SER A C 1
ATOM 1755 O O . SER A 1 233 ? -10.059 -5.175 23.894 1.00 91.62 233 SER A O 1
ATOM 1757 N N . ASN A 1 234 ? -7.977 -5.473 23.067 1.00 92.38 234 ASN A N 1
ATOM 1758 C CA . ASN A 1 234 ? -7.269 -5.629 24.339 1.00 92.38 234 ASN A CA 1
ATOM 1759 C C . ASN A 1 234 ? -6.919 -4.299 25.032 1.00 92.38 234 ASN A C 1
ATOM 1761 O O . ASN A 1 234 ? -6.234 -4.296 26.057 1.00 92.38 234 ASN A O 1
ATOM 1765 N N . GLY A 1 235 ? -7.379 -3.164 24.497 1.00 90.25 235 GLY A N 1
ATOM 1766 C CA . GLY A 1 235 ? -7.166 -1.844 25.090 1.00 90.25 235 GLY A CA 1
ATOM 1767 C C . GLY A 1 235 ? -5.752 -1.275 24.912 1.00 90.25 235 GLY A C 1
ATOM 1768 O O . GLY A 1 235 ? -5.354 -0.363 25.635 1.00 90.25 235 GLY A O 1
ATOM 1769 N N . GLN A 1 236 ? -4.975 -1.804 23.968 1.00 94.38 236 GLN A N 1
ATOM 1770 C CA . GLN A 1 236 ? -3.613 -1.374 23.644 1.00 94.38 236 GLN A CA 1
ATOM 1771 C C . GLN A 1 236 ? -3.617 -0.262 22.576 1.00 94.38 236 GLN A C 1
ATOM 1773 O O . GLN A 1 236 ? -3.092 -0.414 21.477 1.00 94.38 236 GLN A O 1
ATOM 1778 N N . PHE A 1 237 ? -4.195 0.901 22.893 1.00 93.94 237 PHE A N 1
ATOM 1779 C CA . PHE A 1 237 ? -4.356 2.008 21.928 1.00 93.94 237 PHE A CA 1
ATOM 1780 C C . PHE A 1 237 ? -3.061 2.769 21.604 1.00 93.94 237 PHE A C 1
ATOM 1782 O O . PHE A 1 237 ? -2.932 3.355 20.525 1.00 93.94 237 PHE A O 1
ATOM 1789 N N . GLY A 1 238 ? -2.091 2.767 22.524 1.00 93.44 238 GLY A N 1
ATOM 1790 C CA . GLY A 1 238 ? -0.793 3.428 22.342 1.00 93.44 238 GLY A CA 1
ATOM 1791 C C . GLY A 1 238 ? -0.007 2.875 21.144 1.00 93.44 238 GLY A C 1
ATOM 1792 O O . GLY A 1 238 ? 0.348 3.653 20.258 1.00 93.44 238 GLY A O 1
ATOM 1793 N N . PRO A 1 239 ? 0.223 1.549 21.064 1.00 92.06 239 PRO A N 1
ATOM 1794 C CA . PRO A 1 239 ? 0.822 0.907 19.893 1.00 92.06 239 PRO A CA 1
ATOM 1795 C C . PRO A 1 239 ? 0.111 1.236 18.574 1.00 92.06 239 PRO A C 1
ATOM 1797 O O . PRO A 1 239 ? 0.775 1.611 17.609 1.00 92.06 239 PRO A O 1
ATOM 1800 N N . VAL A 1 240 ? -1.226 1.200 18.545 1.00 94.94 240 VAL A N 1
ATOM 1801 C CA . VAL A 1 240 ? -2.017 1.495 17.335 1.00 94.94 240 VAL A CA 1
ATOM 1802 C C . VAL A 1 240 ? -1.849 2.951 16.891 1.00 94.94 240 VAL A C 1
ATOM 1804 O O . VAL A 1 240 ? -1.607 3.227 15.716 1.00 94.94 240 VAL A O 1
ATOM 1807 N N . THR A 1 241 ? -1.902 3.893 17.836 1.00 95.44 241 THR A N 1
ATOM 1808 C CA . THR A 1 241 ? -1.678 5.322 17.563 1.00 95.44 241 THR A CA 1
ATOM 1809 C C . THR A 1 241 ? -0.266 5.574 17.032 1.00 95.44 241 THR A C 1
ATOM 1811 O O . THR A 1 241 ? -0.087 6.307 16.055 1.00 95.44 241 THR A O 1
ATOM 1814 N N . ASN A 1 242 ? 0.739 4.934 17.640 1.00 93.44 242 ASN A N 1
ATOM 1815 C CA . ASN A 1 242 ? 2.131 5.024 17.204 1.00 93.44 242 ASN A CA 1
ATOM 1816 C C . ASN A 1 242 ? 2.317 4.454 15.797 1.00 93.44 242 ASN A C 1
ATOM 1818 O O . ASN A 1 242 ? 2.993 5.082 14.981 1.00 93.44 242 ASN A O 1
ATOM 1822 N N . PHE A 1 243 ? 1.692 3.311 15.500 1.00 93.69 243 PHE A N 1
ATOM 1823 C CA . PHE A 1 243 ? 1.724 2.710 14.174 1.00 93.69 243 PHE A CA 1
ATOM 1824 C C . PHE A 1 243 ? 1.146 3.655 13.122 1.00 93.69 243 PHE A C 1
ATOM 1826 O O . PHE A 1 243 ? 1.836 3.956 12.156 1.00 93.69 243 PHE A O 1
ATOM 1833 N N . VAL A 1 244 ? -0.072 4.170 13.310 1.00 95.94 244 VAL A N 1
ATOM 1834 C CA . VAL A 1 244 ? -0.716 5.056 12.323 1.00 95.94 244 VAL A CA 1
ATOM 1835 C C . VAL A 1 244 ? 0.114 6.319 12.084 1.00 95.94 244 VAL A C 1
ATOM 1837 O O . VAL A 1 244 ? 0.308 6.741 10.942 1.00 95.94 244 VAL A O 1
ATOM 1840 N N . ASN A 1 245 ? 0.676 6.890 13.151 1.00 95.75 245 ASN A N 1
ATOM 1841 C CA . ASN A 1 245 ? 1.567 8.037 13.045 1.00 95.75 245 ASN A CA 1
ATOM 1842 C C . ASN A 1 245 ? 2.851 7.714 12.259 1.00 95.75 245 ASN A C 1
ATOM 1844 O O . ASN A 1 245 ? 3.258 8.498 11.399 1.00 95.75 245 ASN A O 1
ATOM 1848 N N . ALA A 1 246 ? 3.485 6.571 12.534 1.00 94.94 246 ALA A N 1
ATOM 1849 C CA . ALA A 1 246 ? 4.675 6.119 11.814 1.00 94.94 246 ALA A CA 1
ATOM 1850 C C . ALA A 1 246 ? 4.358 5.751 10.356 1.00 94.94 246 ALA A C 1
ATOM 1852 O O . ALA A 1 246 ? 5.133 6.077 9.459 1.00 94.94 246 ALA A O 1
ATOM 1853 N N . TYR A 1 247 ? 3.194 5.152 10.095 1.00 96.00 247 TYR A N 1
ATOM 1854 C CA . TYR A 1 247 ? 2.750 4.776 8.758 1.00 96.00 247 TYR A CA 1
ATOM 1855 C C . TYR A 1 247 ? 2.684 5.993 7.835 1.00 96.00 247 TYR A C 1
ATOM 1857 O O . TYR A 1 247 ? 3.305 5.998 6.773 1.00 96.00 247 TYR A O 1
ATOM 1865 N N . VAL A 1 248 ? 2.029 7.065 8.289 1.00 96.56 248 VAL A N 1
ATOM 1866 C CA . VAL A 1 248 ? 1.893 8.309 7.518 1.00 96.56 248 VAL A CA 1
ATOM 1867 C C . VAL A 1 248 ? 3.212 9.077 7.412 1.00 96.56 248 VAL A C 1
ATOM 1869 O O . VAL A 1 248 ? 3.555 9.565 6.337 1.00 96.56 248 VAL A O 1
ATOM 1872 N N . ASN A 1 249 ? 3.957 9.213 8.513 1.00 94.25 249 ASN A N 1
ATOM 1873 C CA . ASN A 1 249 ? 5.094 10.139 8.563 1.00 94.25 249 ASN A CA 1
ATOM 1874 C C . ASN A 1 249 ? 6.448 9.513 8.210 1.00 94.25 249 ASN A C 1
ATOM 1876 O O . ASN A 1 249 ? 7.397 10.254 7.963 1.00 94.25 249 ASN A O 1
ATOM 1880 N N . GLN A 1 250 ? 6.563 8.185 8.209 1.00 92.94 250 GLN A N 1
ATOM 1881 C CA . GLN A 1 250 ? 7.837 7.485 8.012 1.00 92.94 250 GLN A CA 1
ATOM 1882 C C . GLN A 1 250 ? 7.720 6.395 6.950 1.00 92.94 250 GLN A C 1
ATOM 1884 O O . GLN A 1 250 ? 8.473 6.410 5.978 1.00 92.94 250 GLN A O 1
ATOM 1889 N N . PHE A 1 251 ? 6.764 5.475 7.098 1.00 94.38 251 PHE A N 1
ATOM 1890 C CA . PHE A 1 251 ? 6.713 4.283 6.253 1.00 94.38 251 PHE A CA 1
ATOM 1891 C C . PHE A 1 251 ? 6.278 4.582 4.830 1.00 94.38 251 PHE A C 1
ATOM 1893 O O . PHE A 1 251 ? 7.006 4.228 3.910 1.00 94.38 251 PHE A O 1
ATOM 1900 N N . VAL A 1 252 ? 5.156 5.277 4.622 1.00 94.38 252 VAL A N 1
ATOM 1901 C CA . VAL A 1 252 ? 4.728 5.628 3.262 1.00 94.38 252 VAL A CA 1
ATOM 1902 C C . VAL A 1 252 ? 5.765 6.505 2.549 1.00 94.38 252 VAL A C 1
ATOM 1904 O O . VAL A 1 252 ? 6.125 6.161 1.424 1.00 94.38 252 VAL A O 1
ATOM 1907 N N . PRO A 1 253 ? 6.325 7.570 3.160 1.00 91.38 253 PRO A N 1
ATOM 1908 C CA . PRO A 1 253 ? 7.415 8.324 2.543 1.00 91.38 253 PRO A CA 1
ATOM 1909 C C . PRO A 1 253 ? 8.601 7.450 2.120 1.00 91.38 253 PRO A C 1
ATOM 1911 O O . PRO A 1 253 ? 9.089 7.591 1.002 1.00 91.38 253 PRO A O 1
ATOM 1914 N N . ALA A 1 254 ? 9.032 6.512 2.965 1.00 88.38 254 ALA A N 1
ATOM 1915 C CA . ALA A 1 254 ? 10.155 5.634 2.655 1.00 88.38 254 ALA A CA 1
ATOM 1916 C C . ALA A 1 254 ? 9.808 4.561 1.600 1.00 88.38 254 ALA A C 1
ATOM 1918 O O . ALA A 1 254 ? 10.640 4.240 0.751 1.00 88.38 254 ALA A O 1
ATOM 1919 N N . MET A 1 255 ? 8.569 4.050 1.584 1.00 90.81 255 MET A N 1
ATOM 1920 C CA . MET A 1 255 ? 8.066 3.183 0.509 1.00 90.81 255 MET A CA 1
ATOM 1921 C C . MET A 1 255 ? 8.110 3.924 -0.830 1.00 90.81 255 MET A C 1
ATOM 1923 O O . MET A 1 255 ? 8.623 3.393 -1.810 1.00 90.81 255 MET A O 1
ATOM 1927 N N . LEU A 1 256 ? 7.615 5.165 -0.867 1.00 89.81 256 LEU A N 1
ATOM 1928 C CA . LEU A 1 256 ? 7.647 6.003 -2.065 1.00 89.81 256 LEU A CA 1
ATOM 1929 C C . LEU A 1 256 ? 9.076 6.282 -2.517 1.00 89.81 256 LEU A C 1
ATOM 1931 O O . LEU A 1 256 ? 9.370 6.124 -3.697 1.00 89.81 256 LEU A O 1
ATOM 1935 N N . GLN A 1 257 ? 9.963 6.631 -1.585 1.00 85.31 257 GLN A N 1
ATOM 1936 C CA . GLN A 1 257 ? 11.373 6.877 -1.872 1.00 85.31 257 GLN A CA 1
ATOM 1937 C C . GLN A 1 257 ? 12.057 5.631 -2.456 1.00 85.31 257 GLN A C 1
ATOM 1939 O O . GLN A 1 257 ? 12.778 5.739 -3.440 1.00 85.31 257 GLN A O 1
ATOM 1944 N N . THR A 1 258 ? 11.715 4.430 -1.975 1.00 84.44 258 THR A N 1
ATOM 1945 C CA . THR A 1 258 ? 12.215 3.171 -2.561 1.00 84.44 258 THR A CA 1
ATOM 1946 C C . THR A 1 258 ? 11.883 3.076 -4.059 1.00 84.44 258 THR A C 1
ATOM 1948 O O . THR A 1 258 ? 12.731 2.669 -4.850 1.00 84.44 258 THR A O 1
ATOM 1951 N N . PHE A 1 259 ? 10.683 3.504 -4.468 1.00 85.69 259 PHE A N 1
ATOM 1952 C CA . PHE A 1 259 ? 10.261 3.566 -5.876 1.00 85.69 259 PHE A CA 1
ATOM 1953 C C . PHE A 1 259 ? 10.783 4.792 -6.647 1.00 85.69 259 PHE A C 1
ATOM 1955 O O . PHE A 1 259 ? 10.682 4.809 -7.875 1.00 85.69 259 PHE A O 1
ATOM 1962 N N . VAL A 1 260 ? 11.294 5.818 -5.961 1.00 83.25 260 VAL A N 1
ATOM 1963 C CA . VAL A 1 260 ? 12.022 6.942 -6.576 1.00 83.25 260 VAL A CA 1
ATOM 1964 C C . VAL A 1 260 ? 13.442 6.504 -6.927 1.00 83.25 260 VAL A C 1
ATOM 1966 O O . VAL A 1 260 ? 13.907 6.767 -8.034 1.00 83.25 260 VAL A O 1
ATOM 1969 N N . ASP A 1 261 ? 14.113 5.814 -6.006 1.00 78.94 261 ASP A N 1
ATOM 1970 C CA . ASP A 1 261 ? 15.514 5.415 -6.170 1.00 78.94 261 ASP A CA 1
ATOM 1971 C C . ASP A 1 261 ? 15.662 4.159 -7.029 1.00 78.94 261 ASP A C 1
ATOM 1973 O O . ASP A 1 261 ? 16.629 4.022 -7.773 1.00 78.94 261 ASP A O 1
ATOM 1977 N N . ASN A 1 262 ? 14.681 3.254 -6.961 1.00 79.00 262 ASN A N 1
ATOM 1978 C CA . ASN A 1 262 ? 14.696 1.974 -7.667 1.00 79.00 262 ASN A CA 1
ATOM 1979 C C . ASN A 1 262 ? 13.430 1.804 -8.526 1.00 79.00 262 ASN A C 1
ATOM 1981 O O . ASN A 1 262 ? 12.666 0.860 -8.315 1.00 79.00 262 ASN A O 1
ATOM 1985 N N . PRO A 1 263 ? 13.144 2.708 -9.481 1.00 81.50 263 PRO A N 1
ATOM 1986 C CA . PRO A 1 263 ? 11.990 2.536 -10.347 1.00 81.50 263 PRO A CA 1
ATOM 1987 C C . PRO A 1 263 ? 12.138 1.265 -11.190 1.00 81.50 263 PRO A C 1
ATOM 1989 O O . PRO A 1 263 ? 13.241 0.838 -11.527 1.00 81.50 263 PRO A O 1
ATOM 1992 N N . VAL A 1 264 ? 11.008 0.683 -11.577 1.00 82.38 264 VAL A N 1
ATOM 1993 C CA . VAL A 1 264 ? 10.973 -0.374 -12.584 1.00 82.38 264 VAL A CA 1
ATOM 1994 C C . VAL A 1 264 ? 11.184 0.259 -13.951 1.00 82.38 264 VAL A C 1
ATOM 1996 O O . VAL A 1 264 ? 10.292 0.931 -14.463 1.00 82.38 264 VAL A O 1
ATOM 1999 N N . TRP A 1 265 ? 12.348 0.051 -14.551 1.00 80.44 265 TRP A N 1
ATOM 2000 C CA . TRP A 1 265 ? 12.643 0.569 -15.884 1.00 80.44 265 TRP A CA 1
ATOM 2001 C C . TRP A 1 265 ? 12.009 -0.311 -16.953 1.00 80.44 265 TRP A C 1
ATOM 2003 O O . TRP A 1 265 ? 12.132 -1.531 -16.901 1.00 80.44 265 TRP A O 1
ATOM 2013 N N . LEU A 1 266 ? 11.358 0.307 -17.936 1.00 80.69 266 LEU A N 1
ATOM 2014 C CA . LEU A 1 266 ? 10.712 -0.367 -19.058 1.00 80.69 266 LEU A CA 1
ATOM 2015 C C . LEU A 1 266 ? 11.464 -0.019 -20.336 1.00 80.69 266 LEU A C 1
ATOM 2017 O O . LEU A 1 266 ? 11.605 1.153 -20.702 1.00 80.69 266 LEU A O 1
ATOM 2021 N N . MET A 1 267 ? 11.970 -1.042 -21.008 1.00 79.81 267 MET A N 1
ATOM 2022 C CA . MET A 1 267 ? 12.877 -0.879 -22.131 1.00 79.81 267 MET A CA 1
ATOM 2023 C C . MET A 1 267 ? 12.526 -1.805 -23.288 1.00 79.81 267 MET A C 1
ATOM 2025 O O . MET A 1 267 ? 11.826 -2.806 -23.130 1.00 79.81 267 MET A O 1
ATOM 2029 N N . SER A 1 268 ? 13.047 -1.438 -24.455 1.00 78.88 268 SER A N 1
ATOM 2030 C CA . SER A 1 268 ? 12.903 -2.170 -25.703 1.00 78.88 268 SER A CA 1
ATOM 2031 C C . SER A 1 268 ? 14.261 -2.456 -26.319 1.00 78.88 268 SER A C 1
ATOM 2033 O O . SER A 1 268 ? 14.918 -1.534 -26.805 1.00 78.88 268 SER A O 1
ATOM 2035 N N . LEU A 1 269 ? 14.690 -3.710 -26.316 1.00 77.81 269 LEU A N 1
ATOM 2036 C CA . LEU A 1 269 ? 15.947 -4.160 -26.901 1.00 77.81 269 LEU A CA 1
ATOM 2037 C C . LEU A 1 269 ? 16.050 -3.716 -28.362 1.00 77.81 269 LEU A C 1
ATOM 2039 O O . LEU A 1 269 ? 15.084 -3.791 -29.122 1.00 77.81 269 LEU A O 1
ATOM 2043 N N . VAL A 1 270 ? 17.230 -3.256 -28.779 1.00 77.00 270 VAL A N 1
ATOM 2044 C CA . VAL A 1 270 ? 17.507 -2.944 -30.188 1.00 77.00 270 VAL A CA 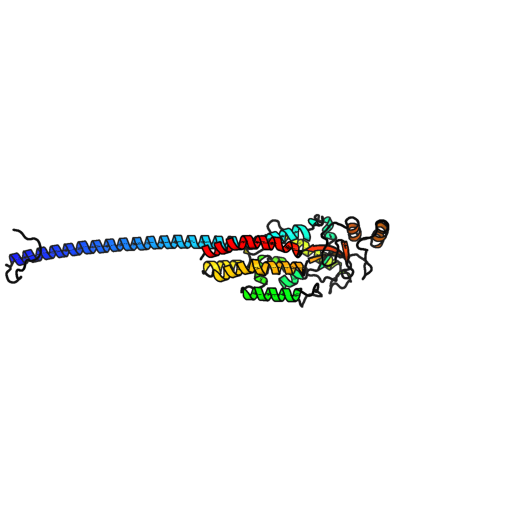1
ATOM 2045 C C . VAL A 1 270 ? 18.357 -4.075 -30.767 1.00 77.00 270 VAL A C 1
ATOM 2047 O O . VAL A 1 270 ? 19.560 -4.120 -30.500 1.00 77.00 270 VAL A O 1
ATOM 2050 N N . PRO A 1 271 ? 17.778 -5.002 -31.556 1.00 72.12 271 PRO A N 1
ATOM 2051 C CA . PRO A 1 271 ? 18.539 -6.104 -32.131 1.00 72.12 271 PRO A CA 1
ATOM 2052 C C . PRO A 1 271 ? 19.736 -5.602 -32.946 1.00 72.12 271 PRO A C 1
ATOM 2054 O O . PRO A 1 271 ? 19.607 -4.705 -33.778 1.00 72.12 271 PRO A O 1
ATOM 2057 N N . GLY A 1 272 ? 20.910 -6.189 -32.706 1.00 69.25 272 GLY A N 1
ATOM 2058 C CA . GLY A 1 272 ? 22.148 -5.836 -33.406 1.00 69.25 272 GLY A CA 1
ATOM 2059 C C . GLY A 1 272 ? 22.837 -4.559 -32.913 1.00 69.25 272 GLY A C 1
ATOM 2060 O O . GLY A 1 272 ? 23.890 -4.214 -33.449 1.00 69.25 272 GLY A O 1
ATOM 2061 N N . ALA A 1 273 ? 22.289 -3.860 -31.910 1.00 72.25 273 ALA A N 1
ATOM 2062 C CA . ALA A 1 273 ? 23.039 -2.825 -31.201 1.00 72.25 273 ALA A CA 1
ATOM 2063 C C . ALA A 1 273 ? 24.161 -3.480 -30.382 1.00 72.25 273 ALA A C 1
ATOM 2065 O O . ALA A 1 273 ? 24.031 -4.620 -29.950 1.00 72.25 273 ALA A O 1
ATOM 2066 N N . SER A 1 274 ? 25.289 -2.788 -30.207 1.00 67.19 274 SER A N 1
ATOM 2067 C CA . SER A 1 274 ? 26.366 -3.263 -29.332 1.00 67.19 274 SER A CA 1
ATOM 2068 C C . SER A 1 274 ? 27.181 -2.092 -28.789 1.00 67.19 274 SER A C 1
ATOM 2070 O O . SER A 1 274 ? 27.721 -1.291 -29.560 1.00 67.19 274 SER A O 1
ATOM 2072 N N . GLY A 1 275 ? 27.301 -1.995 -27.464 1.00 66.06 275 GLY A N 1
ATOM 2073 C CA . GLY A 1 275 ? 28.034 -0.914 -26.797 1.00 66.06 275 GLY A CA 1
ATOM 2074 C C . GLY A 1 275 ? 27.454 0.475 -27.101 1.00 66.06 275 GLY A C 1
ATOM 2075 O O . GLY A 1 275 ? 26.239 0.654 -27.183 1.00 66.06 275 GLY A O 1
ATOM 2076 N N . TYR A 1 276 ? 28.321 1.472 -27.293 1.00 67.50 276 TYR A N 1
ATOM 2077 C CA . TYR A 1 276 ? 27.918 2.852 -27.609 1.00 67.50 276 TYR A CA 1
ATOM 2078 C C . TYR A 1 276 ? 27.298 3.020 -29.006 1.00 67.50 276 TYR A C 1
ATOM 2080 O O . TYR A 1 276 ? 26.736 4.070 -29.310 1.00 67.50 276 TYR A O 1
ATOM 2088 N N . ASN A 1 277 ? 27.375 1.991 -29.855 1.00 70.31 277 ASN A N 1
ATOM 2089 C CA . ASN A 1 277 ? 26.868 2.027 -31.220 1.00 70.31 277 ASN A CA 1
ATOM 2090 C C . ASN A 1 277 ? 25.389 1.635 -31.245 1.00 70.31 277 ASN A C 1
ATOM 2092 O O . ASN A 1 277 ? 25.056 0.510 -31.608 1.00 70.31 277 ASN A O 1
ATOM 2096 N N . GLY A 1 278 ? 24.517 2.563 -30.858 1.00 77.00 278 GLY A N 1
ATOM 2097 C CA . GLY A 1 278 ? 23.065 2.418 -30.961 1.00 77.00 278 GLY A CA 1
ATOM 2098 C C . GLY A 1 278 ? 22.406 3.493 -31.825 1.00 77.00 278 GLY A C 1
ATOM 2099 O O . GLY A 1 278 ? 23.087 4.369 -32.370 1.00 77.00 278 GLY A O 1
ATOM 2100 N N . PRO A 1 279 ? 21.077 3.422 -31.998 1.00 81.31 279 PRO A N 1
ATOM 2101 C CA . PRO A 1 279 ? 20.308 4.491 -32.618 1.00 81.31 279 PRO A CA 1
ATOM 2102 C C . PRO A 1 279 ? 20.535 5.826 -31.885 1.00 81.31 279 PRO A C 1
ATOM 2104 O O . PRO A 1 279 ? 20.498 5.852 -30.656 1.00 81.31 279 PRO A O 1
ATOM 2107 N N . PRO A 1 280 ? 20.758 6.953 -32.589 1.00 78.31 280 PRO A N 1
ATOM 2108 C CA . PRO A 1 280 ? 20.740 8.264 -31.946 1.00 78.31 280 PRO A CA 1
ATOM 2109 C C . PRO A 1 280 ? 19.377 8.496 -31.282 1.00 78.31 280 PRO A C 1
ATOM 2111 O O . PRO A 1 280 ? 18.351 8.129 -31.856 1.00 78.31 280 PRO A O 1
ATOM 2114 N N . ALA A 1 281 ? 19.356 9.127 -30.105 1.00 69.31 281 ALA A N 1
ATOM 2115 C CA . ALA A 1 281 ? 18.110 9.443 -29.395 1.00 69.31 281 ALA A CA 1
ATOM 2116 C C . ALA A 1 281 ? 17.177 10.331 -30.242 1.00 69.31 281 ALA A C 1
ATOM 2118 O O . ALA A 1 281 ? 15.971 10.118 -30.296 1.00 69.31 281 ALA A O 1
ATOM 2119 N N . THR A 1 282 ? 17.757 11.287 -30.968 1.00 72.31 282 THR A N 1
ATOM 2120 C CA . THR A 1 282 ? 17.044 12.236 -31.830 1.00 72.31 282 THR A CA 1
ATOM 2121 C C . THR A 1 282 ? 17.775 12.374 -33.168 1.00 72.31 282 THR A C 1
ATOM 2123 O O . THR A 1 282 ? 18.614 13.264 -33.329 1.00 72.31 282 THR A O 1
ATOM 2126 N N . PRO A 1 283 ? 17.519 11.487 -34.152 1.00 76.25 283 PRO A N 1
ATOM 2127 C CA . PRO A 1 283 ? 18.058 11.674 -35.494 1.00 76.25 283 PRO A CA 1
ATOM 2128 C C . PRO A 1 283 ? 17.492 12.959 -36.106 1.00 76.25 283 PRO A C 1
ATOM 2130 O O . PRO A 1 283 ? 16.326 13.301 -35.899 1.00 76.25 283 PRO A O 1
ATOM 2133 N N . SER A 1 284 ? 18.294 13.655 -36.912 1.00 78.94 284 SER A N 1
ATOM 2134 C CA . SER A 1 284 ? 17.765 14.759 -37.717 1.00 78.94 284 SER A CA 1
ATOM 2135 C C . SER A 1 284 ? 16.725 14.246 -38.725 1.00 78.94 284 SER A C 1
ATOM 2137 O O . SER A 1 284 ? 16.757 13.083 -39.140 1.00 78.94 284 SER A O 1
ATOM 2139 N N . ALA A 1 285 ? 15.804 15.114 -39.157 1.00 80.25 285 ALA A N 1
ATOM 2140 C CA . ALA A 1 285 ? 14.739 14.738 -40.093 1.00 80.25 285 ALA A CA 1
ATOM 2141 C C . ALA A 1 285 ? 15.280 14.113 -41.395 1.00 80.25 285 ALA A C 1
ATOM 2143 O O . ALA A 1 285 ? 14.696 13.163 -41.913 1.00 80.25 285 ALA A O 1
ATOM 2144 N N . SER A 1 286 ? 16.424 14.599 -41.885 1.00 81.00 286 SER A N 1
ATOM 2145 C CA . SER A 1 286 ? 17.101 14.072 -43.075 1.00 81.00 286 SER A CA 1
ATOM 2146 C C . SER A 1 286 ? 17.745 12.699 -42.853 1.00 81.00 286 SER A C 1
ATOM 2148 O O . SER A 1 286 ? 17.846 11.921 -43.795 1.00 81.00 286 SER A O 1
ATOM 2150 N N . GLN A 1 287 ? 18.138 12.369 -41.620 1.00 83.06 287 GLN A N 1
ATOM 2151 C CA . GLN A 1 287 ? 18.771 11.092 -41.267 1.00 83.06 287 GLN A CA 1
ATOM 2152 C C . GLN A 1 287 ? 17.766 10.018 -40.843 1.00 83.06 287 GLN A C 1
ATOM 2154 O O . GLN A 1 287 ? 18.102 8.835 -40.818 1.00 83.06 287 GLN A O 1
ATOM 2159 N N . LYS A 1 288 ? 16.524 10.396 -40.515 1.00 83.62 288 LYS A N 1
ATOM 2160 C CA . LYS A 1 288 ? 15.523 9.476 -39.956 1.00 83.62 288 LYS A CA 1
ATOM 2161 C C . LYS A 1 288 ? 15.313 8.230 -40.822 1.00 83.62 288 LYS A C 1
ATOM 2163 O O . LYS A 1 288 ? 15.271 7.126 -40.283 1.00 83.62 288 LYS A O 1
ATOM 2168 N N . HIS A 1 289 ? 15.218 8.377 -42.146 1.00 83.94 289 HIS A N 1
ATOM 2169 C CA . HIS A 1 289 ? 15.019 7.236 -43.048 1.00 83.94 289 HIS A CA 1
ATOM 2170 C C . HIS A 1 289 ? 16.224 6.284 -43.067 1.00 83.94 289 HIS A C 1
ATOM 2172 O O . HIS A 1 289 ? 16.049 5.069 -42.970 1.00 83.94 289 HIS A O 1
ATOM 2178 N N . GLU A 1 290 ? 17.439 6.829 -43.127 1.00 85.06 290 GLU A N 1
ATOM 2179 C CA . GLU A 1 290 ? 18.685 6.057 -43.118 1.00 85.06 290 GLU A CA 1
ATOM 2180 C C . GLU A 1 290 ? 18.854 5.292 -41.800 1.00 85.06 290 GLU A C 1
ATOM 2182 O O . GLU A 1 290 ? 19.084 4.085 -41.801 1.00 85.06 290 GLU A O 1
ATOM 2187 N N . VAL A 1 291 ? 18.655 5.969 -40.666 1.00 83.38 291 VAL A N 1
ATOM 2188 C CA . VAL A 1 291 ? 18.795 5.365 -39.335 1.00 83.38 291 VAL A CA 1
ATOM 2189 C C . VAL A 1 291 ? 17.723 4.295 -39.104 1.00 83.38 291 VAL A C 1
ATOM 2191 O O . VAL A 1 291 ? 18.039 3.208 -38.623 1.00 83.38 291 VAL A O 1
ATOM 2194 N N . THR A 1 292 ? 16.471 4.556 -39.492 1.00 84.31 292 THR A N 1
ATOM 2195 C CA . THR A 1 292 ? 15.389 3.560 -39.375 1.00 84.31 292 THR A CA 1
ATOM 2196 C C . THR A 1 292 ? 15.668 2.338 -40.252 1.00 84.31 292 THR A C 1
ATOM 2198 O O . THR A 1 292 ? 15.419 1.216 -39.821 1.00 84.31 292 THR A O 1
ATOM 2201 N N . SER A 1 293 ? 16.234 2.533 -41.447 1.00 84.31 293 SER A N 1
ATOM 2202 C CA . SER A 1 293 ? 16.605 1.437 -42.353 1.00 84.31 293 SER A CA 1
ATOM 2203 C C . SER A 1 293 ? 17.806 0.636 -41.842 1.00 84.31 293 SER A C 1
ATOM 2205 O O . SER A 1 293 ? 17.815 -0.583 -41.969 1.00 84.31 293 SER A O 1
ATOM 2207 N N . LYS A 1 294 ? 18.794 1.300 -41.223 1.00 85.31 294 LYS A N 1
ATOM 2208 C CA . LYS A 1 294 ? 19.971 0.654 -40.621 1.00 85.31 294 LYS A CA 1
ATOM 2209 C C . LYS A 1 294 ? 19.585 -0.308 -39.500 1.00 85.31 294 LYS A C 1
ATOM 2211 O O . LYS A 1 294 ? 20.095 -1.422 -39.456 1.00 85.31 294 LYS A O 1
ATOM 2216 N N . TRP A 1 295 ? 18.727 0.137 -38.585 1.00 83.88 295 TRP A N 1
ATOM 2217 C CA . TRP A 1 295 ? 18.312 -0.676 -37.438 1.00 83.88 295 TRP A CA 1
ATOM 2218 C C . TRP A 1 295 ? 17.179 -1.637 -37.776 1.00 83.88 295 TRP A C 1
ATOM 2220 O O . TRP A 1 295 ? 17.073 -2.682 -37.145 1.00 83.88 295 TRP A O 1
ATOM 2230 N N . ASN A 1 296 ? 16.335 -1.280 -38.751 1.00 81.31 296 ASN A N 1
ATOM 2231 C CA . ASN A 1 296 ? 15.199 -2.068 -39.226 1.00 81.31 296 ASN A CA 1
ATOM 2232 C C . ASN A 1 296 ? 14.380 -2.706 -38.086 1.00 81.31 296 ASN A C 1
ATOM 2234 O O . ASN A 1 296 ? 13.998 -3.874 -38.147 1.00 81.31 296 ASN A O 1
ATOM 2238 N N . SER A 1 297 ? 14.148 -1.937 -37.018 1.00 76.38 297 SER A N 1
ATOM 2239 C CA . SER A 1 297 ? 13.516 -2.431 -35.800 1.00 76.38 297 SER A CA 1
ATOM 2240 C C . SER A 1 297 ? 12.220 -1.668 -35.501 1.00 76.38 297 SER A C 1
ATOM 2242 O O . SER A 1 297 ? 12.231 -0.429 -35.483 1.00 76.38 297 SER A O 1
ATOM 2244 N N . PRO A 1 298 ? 11.094 -2.366 -35.256 1.00 75.31 298 PRO A N 1
ATOM 2245 C CA . PRO A 1 298 ? 9.799 -1.748 -34.971 1.00 75.31 298 PRO A CA 1
ATOM 2246 C C . PRO A 1 298 ? 9.799 -0.733 -33.816 1.00 75.31 298 PRO A C 1
ATOM 2248 O O . PRO A 1 298 ? 9.142 0.300 -33.915 1.00 75.31 298 PRO A O 1
ATOM 2251 N N . ASN A 1 299 ? 10.566 -0.982 -32.753 1.00 75.19 299 ASN A N 1
ATOM 2252 C CA . ASN A 1 299 ? 10.697 -0.083 -31.601 1.00 75.19 299 ASN A CA 1
ATOM 2253 C C . ASN A 1 299 ? 11.465 1.210 -31.926 1.00 75.19 299 ASN A C 1
ATOM 2255 O O . ASN A 1 299 ? 11.059 2.286 -31.499 1.00 75.19 299 ASN A O 1
ATOM 2259 N N . VAL A 1 300 ? 12.533 1.130 -32.728 1.00 80.31 300 VAL A N 1
ATOM 2260 C CA . VAL A 1 300 ? 13.282 2.303 -33.210 1.00 80.31 300 VAL A CA 1
ATOM 2261 C C . VAL A 1 300 ? 12.381 3.165 -34.091 1.00 80.31 300 VAL A C 1
ATOM 2263 O O . VAL A 1 300 ? 12.323 4.381 -33.920 1.00 80.31 300 VAL A O 1
ATOM 2266 N N . LYS A 1 301 ? 11.618 2.529 -34.990 1.00 80.75 301 LYS A N 1
ATOM 2267 C CA . LYS A 1 301 ? 10.633 3.220 -35.826 1.00 80.75 301 LYS A CA 1
ATOM 2268 C C . LYS A 1 301 ? 9.566 3.918 -34.981 1.00 80.75 301 LYS A C 1
ATOM 2270 O O . LYS A 1 301 ? 9.356 5.115 -35.158 1.00 80.75 301 LYS A O 1
ATOM 2275 N N . TYR A 1 302 ? 8.955 3.195 -34.040 1.00 78.69 302 TYR A N 1
ATOM 2276 C CA . TYR A 1 302 ? 7.979 3.746 -33.096 1.00 78.69 302 TYR A CA 1
ATOM 2277 C C . TYR A 1 302 ? 8.532 4.985 -32.379 1.00 78.69 302 TYR A C 1
ATOM 2279 O O . TYR A 1 302 ? 7.927 6.053 -32.421 1.00 78.69 302 TYR A O 1
ATOM 2287 N N . CYS A 1 303 ? 9.730 4.870 -31.808 1.00 78.88 303 CYS A N 1
ATOM 2288 C CA . CYS A 1 303 ? 10.356 5.950 -31.061 1.00 78.88 303 CYS A CA 1
ATOM 2289 C C . CYS A 1 303 ? 10.643 7.203 -31.896 1.00 78.88 303 CYS A C 1
ATOM 2291 O O . CYS A 1 303 ? 10.458 8.321 -31.422 1.00 78.88 303 CYS A O 1
ATOM 2293 N N . TYR A 1 304 ? 11.042 7.054 -33.159 1.00 80.56 304 TYR A N 1
ATOM 2294 C CA . TYR A 1 304 ? 11.281 8.205 -34.033 1.00 80.56 304 TYR A CA 1
ATOM 2295 C C . TYR A 1 304 ? 10.012 8.809 -34.622 1.00 80.56 304 TYR A C 1
ATOM 2297 O O . TYR A 1 304 ? 10.008 9.984 -35.000 1.00 80.56 304 TYR A O 1
ATOM 2305 N N . ASP A 1 305 ? 8.947 8.025 -34.751 1.00 76.62 305 ASP A N 1
ATOM 2306 C CA . ASP A 1 305 ? 7.625 8.511 -35.149 1.00 76.62 305 ASP A CA 1
ATOM 2307 C C . ASP A 1 305 ? 6.908 9.222 -33.991 1.00 76.62 305 ASP A C 1
ATOM 2309 O O . ASP A 1 305 ? 5.955 9.962 -34.220 1.00 76.62 305 ASP A O 1
ATOM 2313 N N . SER A 1 306 ? 7.378 9.044 -32.754 1.00 72.06 306 SER A N 1
ATOM 2314 C CA . SER A 1 306 ? 6.737 9.552 -31.539 1.00 72.06 306 SER A CA 1
ATOM 2315 C C . SER A 1 306 ? 7.738 9.978 -30.443 1.00 72.06 306 SER A C 1
ATOM 2317 O O . SER A 1 306 ? 7.617 9.549 -29.297 1.00 72.06 306 SER A O 1
ATOM 2319 N N . PRO A 1 307 ? 8.709 10.867 -30.742 1.00 61.84 307 PRO A N 1
ATOM 2320 C CA . PRO A 1 307 ? 9.840 11.152 -29.848 1.00 61.84 307 PRO A CA 1
ATOM 2321 C C . PRO A 1 307 ? 9.471 11.922 -28.569 1.00 61.84 307 PRO A C 1
ATOM 2323 O O . PRO A 1 307 ? 10.300 12.051 -27.678 1.00 61.84 307 PRO A O 1
ATOM 2326 N N . ALA A 1 308 ? 8.249 12.457 -28.479 1.00 62.56 308 ALA A N 1
ATOM 2327 C CA . ALA A 1 308 ? 7.771 13.253 -27.344 1.00 62.56 308 ALA A CA 1
ATOM 2328 C C . ALA A 1 308 ? 6.732 12.519 -26.476 1.00 62.56 308 ALA A C 1
ATOM 2330 O O . ALA A 1 308 ? 6.122 13.125 -25.597 1.00 62.56 308 ALA A O 1
ATOM 2331 N N . ILE A 1 309 ? 6.476 11.235 -26.741 1.00 61.09 309 ILE A N 1
ATOM 2332 C CA . ILE A 1 309 ? 5.436 10.486 -26.037 1.00 61.09 309 ILE A CA 1
ATOM 2333 C C . ILE A 1 309 ? 6.002 9.913 -24.730 1.00 61.09 309 ILE A C 1
ATOM 2335 O O . ILE A 1 309 ? 6.367 8.746 -24.660 1.00 61.09 309 ILE A O 1
ATOM 2339 N N . GLY A 1 310 ? 6.084 10.744 -23.687 1.00 57.31 310 GLY A N 1
ATOM 2340 C CA . GLY A 1 310 ? 6.374 10.307 -22.320 1.00 57.31 310 GLY A CA 1
ATOM 2341 C C . GLY A 1 310 ? 6.895 11.409 -21.393 1.00 57.31 310 GLY A C 1
ATOM 2342 O O . GLY A 1 310 ? 6.986 12.570 -21.782 1.00 57.31 310 GLY A O 1
ATOM 2343 N N . LEU A 1 311 ? 7.199 11.052 -20.141 1.00 55.09 311 LEU A N 1
ATOM 2344 C CA . LEU A 1 311 ? 7.784 11.975 -19.164 1.00 55.09 311 LEU A CA 1
ATOM 2345 C C . LEU A 1 311 ? 9.292 12.117 -19.383 1.00 55.09 311 LEU A C 1
ATOM 2347 O O . LEU A 1 311 ? 10.002 11.114 -19.435 1.00 55.09 311 LEU A O 1
ATOM 2351 N N . ASP A 1 312 ? 9.781 13.354 -19.432 1.00 54.31 312 ASP A N 1
ATOM 2352 C CA . ASP A 1 312 ? 11.215 13.625 -19.362 1.00 54.31 312 ASP A CA 1
ATOM 2353 C C . ASP A 1 312 ? 11.723 13.219 -17.969 1.00 54.31 312 ASP A C 1
ATOM 2355 O O . ASP A 1 312 ? 11.226 13.705 -16.947 1.00 54.31 312 ASP A O 1
ATOM 2359 N N . PHE A 1 313 ? 12.641 12.254 -17.909 1.00 58.75 313 PHE A N 1
ATOM 2360 C CA . PHE A 1 313 ? 13.067 11.652 -16.650 1.00 58.75 313 PHE A CA 1
ATOM 2361 C C . PHE A 1 313 ? 14.358 12.303 -16.150 1.00 58.75 313 PHE A C 1
ATOM 2363 O O . PHE A 1 313 ? 15.439 12.159 -16.731 1.00 58.75 313 PHE A O 1
ATOM 2370 N N . SER A 1 314 ? 14.280 12.987 -15.007 1.00 57.38 314 SER A N 1
ATOM 2371 C CA . SER A 1 314 ? 15.441 13.615 -14.374 1.00 57.38 314 SER A CA 1
ATOM 2372 C C . SER A 1 314 ? 16.278 12.611 -13.566 1.00 57.38 314 SER A C 1
ATOM 2374 O O . SER A 1 314 ? 16.400 12.716 -12.349 1.00 57.38 314 SER A O 1
ATOM 2376 N N . GLN A 1 315 ? 16.891 11.657 -14.266 1.00 59.44 315 GLN A N 1
ATOM 2377 C CA . GLN A 1 315 ? 18.217 11.104 -13.939 1.00 59.44 315 GLN A CA 1
ATOM 2378 C C . GLN A 1 315 ? 19.081 10.985 -15.215 1.00 59.44 315 GLN A C 1
ATOM 2380 O O . GLN A 1 315 ? 19.974 10.145 -15.299 1.00 59.44 315 GLN A O 1
ATOM 2385 N N . GLY A 1 316 ? 18.805 11.825 -16.223 1.00 62.50 316 GLY A N 1
ATOM 2386 C CA . GLY A 1 316 ? 19.608 11.942 -17.445 1.00 62.50 316 GLY A CA 1
ATOM 2387 C C . GLY A 1 316 ? 19.167 11.066 -18.623 1.00 62.50 316 GLY A C 1
ATOM 2388 O O . GLY A 1 316 ? 19.932 10.946 -19.577 1.00 62.50 316 GLY A O 1
ATOM 2389 N N . TYR A 1 317 ? 17.966 10.474 -18.587 1.00 68.69 317 TYR A N 1
ATOM 2390 C CA . TYR A 1 317 ? 17.447 9.630 -19.671 1.00 68.69 317 TYR A CA 1
ATOM 2391 C C . TYR A 1 317 ? 16.165 10.217 -20.260 1.00 68.69 317 TYR A C 1
ATOM 2393 O O . TYR A 1 317 ? 15.207 10.480 -19.541 1.00 68.69 317 TYR A O 1
ATOM 2401 N N . ALA A 1 318 ? 16.139 10.379 -21.580 1.00 73.62 318 ALA A N 1
ATOM 2402 C CA . ALA A 1 318 ? 14.945 10.782 -22.311 1.00 73.62 318 ALA A CA 1
ATOM 2403 C C . ALA A 1 318 ? 14.159 9.547 -22.764 1.00 73.62 318 ALA A C 1
ATOM 2405 O O . ALA A 1 318 ? 14.756 8.523 -23.116 1.00 73.62 318 ALA A O 1
ATOM 2406 N N . VAL A 1 319 ? 12.827 9.651 -22.805 1.00 76.75 319 VAL A N 1
ATOM 2407 C CA . VAL A 1 319 ? 11.976 8.650 -23.469 1.00 76.75 319 VAL A CA 1
ATOM 2408 C C . VAL A 1 319 ? 12.434 8.493 -24.910 1.00 76.75 319 VAL A C 1
ATOM 2410 O O . VAL A 1 319 ? 12.782 9.469 -25.571 1.00 76.75 319 VAL A O 1
ATOM 2413 N N . CYS A 1 320 ? 12.502 7.248 -25.373 1.00 78.81 320 CYS A N 1
ATOM 2414 C CA . CYS A 1 320 ? 13.075 6.896 -26.664 1.00 78.81 320 CYS A CA 1
ATOM 2415 C C . CYS A 1 320 ? 14.557 7.272 -26.833 1.00 78.81 320 CYS A C 1
ATOM 2417 O O . CYS A 1 320 ? 15.080 7.298 -27.945 1.00 78.81 320 CYS A O 1
ATOM 2419 N N . GLY A 1 321 ? 15.274 7.503 -25.734 1.00 80.56 321 GLY A N 1
ATOM 2420 C CA . GLY A 1 321 ? 16.727 7.533 -25.720 1.00 80.56 321 GLY A CA 1
ATOM 2421 C C . GLY A 1 321 ? 17.297 6.120 -25.801 1.00 80.56 321 GLY A C 1
ATOM 2422 O O . GLY A 1 321 ? 16.874 5.228 -25.060 1.00 80.56 321 GLY A O 1
ATOM 2423 N N . TYR A 1 322 ? 18.282 5.920 -26.680 1.00 80.94 322 TYR A N 1
ATOM 2424 C CA . TYR A 1 322 ? 19.093 4.710 -26.645 1.00 80.94 322 TYR A CA 1
ATOM 2425 C C . TYR A 1 322 ? 19.979 4.720 -25.409 1.00 80.94 322 TYR A C 1
ATOM 2427 O O . TYR A 1 322 ? 20.715 5.674 -25.142 1.00 80.94 322 TYR A O 1
ATOM 2435 N N . ASN A 1 323 ? 19.940 3.614 -24.691 1.00 77.56 323 ASN A N 1
ATOM 2436 C CA . ASN A 1 323 ? 20.760 3.379 -23.536 1.00 77.56 323 ASN A CA 1
ATOM 2437 C C . ASN A 1 323 ? 21.842 2.350 -23.890 1.00 77.56 323 ASN A C 1
ATOM 2439 O O . ASN A 1 323 ? 21.539 1.197 -24.174 1.00 77.56 323 ASN A O 1
ATOM 2443 N N . TRP A 1 324 ? 23.110 2.767 -23.878 1.00 73.50 324 TRP A N 1
ATOM 2444 C CA . TRP A 1 324 ? 24.235 1.933 -24.318 1.00 73.50 324 TRP A CA 1
ATOM 2445 C C . TRP A 1 324 ? 24.565 0.780 -23.369 1.00 73.50 324 TRP A C 1
ATOM 2447 O O . TRP A 1 324 ? 25.069 -0.250 -23.821 1.00 73.50 324 TRP A O 1
ATOM 2457 N N . TRP A 1 325 ? 24.310 0.930 -22.066 1.00 70.06 325 TRP A N 1
ATOM 2458 C CA . TRP A 1 325 ? 24.532 -0.159 -21.118 1.00 70.06 325 TRP A CA 1
ATOM 2459 C C . TRP A 1 325 ? 23.399 -1.173 -21.211 1.00 70.06 325 TRP A C 1
ATOM 2461 O O . TRP A 1 325 ? 23.672 -2.363 -21.163 1.00 70.06 325 TRP A O 1
ATOM 2471 N N . ALA A 1 326 ? 22.175 -0.704 -21.447 1.00 70.12 326 ALA A N 1
ATOM 2472 C CA . ALA A 1 326 ? 21.000 -1.546 -21.602 1.00 70.12 326 ALA A CA 1
ATOM 2473 C C . ALA A 1 326 ? 20.713 -1.946 -23.050 1.00 70.12 326 ALA A C 1
ATOM 2475 O O . ALA A 1 326 ? 19.647 -2.496 -23.267 1.00 70.12 326 ALA A O 1
ATOM 2476 N N . GLN A 1 327 ? 21.575 -1.606 -24.025 1.00 75.31 327 GLN A N 1
ATOM 2477 C CA . GLN A 1 327 ? 21.391 -1.703 -25.496 1.00 75.31 327 GLN A CA 1
ATOM 2478 C C . GLN A 1 327 ? 19.927 -1.694 -25.978 1.00 75.31 327 GLN A C 1
ATOM 2480 O O . GLN A 1 327 ? 19.491 -2.492 -26.812 1.00 75.31 327 GLN A O 1
ATOM 2485 N N . ALA A 1 328 ? 19.158 -0.765 -25.426 1.00 79.06 328 ALA A N 1
ATOM 2486 C CA . ALA A 1 328 ? 17.716 -0.713 -25.554 1.00 79.06 328 ALA A CA 1
ATOM 2487 C C . ALA A 1 328 ? 17.252 0.734 -25.643 1.00 79.06 328 ALA A C 1
ATOM 2489 O O . ALA A 1 328 ? 17.909 1.658 -25.158 1.00 79.06 328 ALA A O 1
ATOM 2490 N N . MET A 1 329 ? 16.091 0.919 -26.252 1.00 80.69 329 MET A N 1
ATOM 2491 C CA . MET A 1 329 ? 15.340 2.159 -26.177 1.00 80.69 329 MET A CA 1
ATOM 2492 C C . MET A 1 329 ? 14.620 2.202 -24.836 1.00 80.69 329 MET A C 1
ATOM 2494 O O . MET A 1 329 ? 13.882 1.276 -24.495 1.00 80.69 329 MET A O 1
ATOM 2498 N N . PHE A 1 330 ? 14.806 3.278 -24.082 1.00 81.00 330 PHE A N 1
ATOM 2499 C CA . PHE A 1 330 ? 13.981 3.536 -22.909 1.00 81.00 330 PHE A CA 1
ATOM 2500 C C . PHE A 1 330 ? 12.547 3.854 -23.351 1.00 81.00 330 PHE A C 1
ATOM 2502 O O . PHE A 1 330 ? 12.342 4.734 -24.185 1.00 81.00 330 PHE A O 1
ATOM 2509 N N . LEU A 1 331 ? 11.558 3.142 -22.810 1.00 77.31 331 LEU A N 1
ATOM 2510 C CA . LEU A 1 331 ? 10.146 3.344 -23.151 1.00 77.31 331 LEU A CA 1
ATOM 2511 C C . LEU A 1 331 ? 9.354 4.024 -22.032 1.00 77.31 331 LEU A C 1
ATOM 2513 O O . LEU A 1 331 ? 8.344 4.667 -22.303 1.00 77.31 331 LEU A O 1
ATOM 2517 N N . GLY A 1 332 ? 9.799 3.890 -20.785 1.00 77.56 332 GLY A N 1
ATOM 2518 C CA . GLY A 1 332 ? 9.129 4.454 -19.620 1.00 77.56 332 GLY A CA 1
ATOM 2519 C C . GLY A 1 332 ? 9.552 3.745 -18.343 1.00 77.56 332 GLY A C 1
ATOM 2520 O O . GLY A 1 332 ? 10.471 2.929 -18.341 1.00 77.56 332 GLY A O 1
ATOM 2521 N N . TYR A 1 333 ? 8.881 4.039 -17.238 1.00 80.00 333 TYR A N 1
ATOM 2522 C CA . TYR A 1 333 ? 9.163 3.388 -15.966 1.00 80.00 333 TYR A CA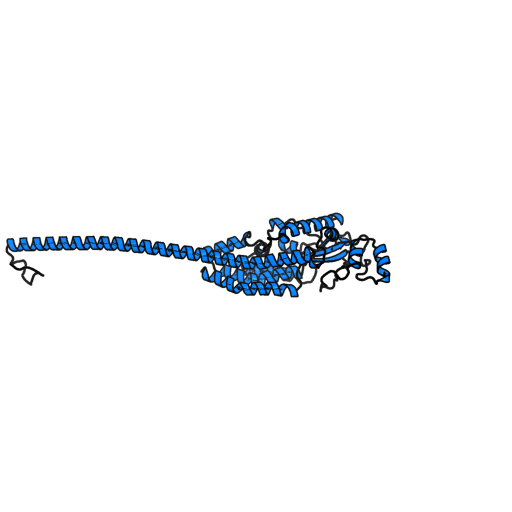 1
ATOM 2523 C C . TYR A 1 333 ? 7.905 3.286 -15.108 1.00 80.00 333 TYR A C 1
ATOM 2525 O O . TYR A 1 333 ? 6.911 3.981 -15.334 1.00 80.00 333 TYR A O 1
ATOM 2533 N N . PHE A 1 334 ? 7.976 2.441 -14.088 1.00 83.38 334 PHE A N 1
ATOM 2534 C CA . PHE A 1 334 ? 7.028 2.403 -12.993 1.00 83.38 334 PHE A CA 1
ATOM 2535 C C . PHE A 1 334 ? 7.721 2.733 -11.672 1.00 83.38 334 PHE A C 1
ATOM 2537 O O . PHE A 1 334 ? 8.584 2.003 -11.193 1.00 83.38 334 PHE A O 1
ATOM 2544 N N . GLY A 1 335 ? 7.342 3.859 -11.087 1.00 82.75 335 GLY A N 1
ATOM 2545 C CA . GLY A 1 335 ? 7.917 4.406 -9.865 1.00 82.75 335 GLY A CA 1
ATOM 2546 C C . GLY A 1 335 ? 7.362 5.804 -9.627 1.00 82.75 335 GLY A C 1
ATOM 2547 O O . GLY A 1 335 ? 6.353 6.166 -10.235 1.00 82.75 335 GLY A O 1
ATOM 2548 N N . TYR A 1 336 ? 8.032 6.605 -8.804 1.00 81.62 336 TYR A N 1
ATOM 2549 C CA . TYR A 1 336 ? 7.619 7.983 -8.517 1.00 81.62 336 TYR A CA 1
ATOM 2550 C C . TYR A 1 336 ? 8.727 8.973 -8.869 1.00 81.62 336 TYR A C 1
ATOM 2552 O O . TYR A 1 336 ? 9.905 8.688 -8.686 1.00 81.62 336 TYR A O 1
ATOM 2560 N N . LEU A 1 337 ? 8.355 10.163 -9.339 1.00 76.50 337 LEU A N 1
ATOM 2561 C CA . LEU A 1 337 ? 9.247 11.321 -9.283 1.00 76.50 337 LEU A CA 1
ATOM 2562 C C . LEU A 1 337 ? 9.218 11.918 -7.872 1.00 76.50 337 LEU A C 1
ATOM 2564 O O . LEU A 1 337 ? 8.172 11.919 -7.217 1.00 76.50 337 LEU A O 1
ATOM 2568 N N . SER A 1 338 ? 10.323 12.516 -7.420 1.00 72.88 338 SER A N 1
ATOM 2569 C CA . SER A 1 338 ? 10.393 13.145 -6.090 1.00 72.88 338 SER A CA 1
ATOM 2570 C C . SER A 1 338 ? 9.314 14.216 -5.872 1.00 72.88 338 SER A C 1
ATOM 2572 O O . SER A 1 338 ? 8.849 14.402 -4.754 1.00 72.88 338 SER A O 1
ATOM 2574 N N . ASN A 1 339 ? 8.869 14.903 -6.930 1.00 72.44 339 ASN A N 1
ATOM 2575 C CA . ASN A 1 339 ? 7.788 15.892 -6.860 1.00 72.44 339 ASN A CA 1
ATOM 2576 C C . ASN A 1 339 ? 6.370 15.279 -6.861 1.00 72.44 339 ASN A C 1
ATOM 2578 O O . ASN A 1 339 ? 5.419 15.971 -6.507 1.00 72.44 339 ASN A O 1
ATOM 2582 N N . GLN A 1 340 ? 6.206 14.003 -7.229 1.00 75.19 340 GLN A N 1
ATOM 2583 C CA . GLN A 1 340 ? 4.910 13.308 -7.244 1.00 75.19 340 GLN A CA 1
ATOM 2584 C C . GLN A 1 340 ? 4.531 12.735 -5.868 1.00 75.19 340 GLN A C 1
ATOM 2586 O O . GLN A 1 340 ? 3.347 12.569 -5.576 1.00 75.19 340 GLN A O 1
ATOM 2591 N N . THR A 1 341 ? 5.508 12.479 -4.993 1.00 84.69 341 THR A N 1
ATOM 2592 C CA . THR A 1 341 ? 5.277 11.862 -3.672 1.00 84.69 341 THR A CA 1
ATOM 2593 C C . THR A 1 341 ? 4.552 12.793 -2.693 1.00 84.69 341 THR A C 1
ATOM 2595 O O . THR A 1 341 ? 3.758 12.336 -1.868 1.00 84.69 341 THR A O 1
ATOM 2598 N N . GLY A 1 342 ? 4.757 14.110 -2.814 1.00 86.56 342 GLY A N 1
ATOM 2599 C CA . GLY A 1 342 ? 4.193 15.110 -1.902 1.00 86.56 342 GLY A CA 1
ATOM 2600 C C . GLY A 1 342 ? 2.661 15.134 -1.866 1.00 86.56 342 GLY A C 1
ATOM 2601 O O . GLY A 1 342 ? 2.078 15.311 -0.799 1.00 86.56 342 GLY A O 1
ATOM 2602 N N . THR A 1 343 ? 1.999 14.896 -3.002 1.00 88.00 343 THR A N 1
ATOM 2603 C CA . THR A 1 343 ? 0.526 14.889 -3.082 1.00 88.00 343 THR A CA 1
ATOM 2604 C C . THR A 1 343 ? -0.075 13.754 -2.256 1.00 88.00 343 THR A C 1
ATOM 2606 O O . THR A 1 343 ? -0.992 13.989 -1.470 1.00 88.00 343 THR A O 1
ATOM 2609 N N . LEU A 1 344 ? 0.478 12.540 -2.372 1.00 92.00 344 LEU A N 1
ATOM 2610 C CA . LEU A 1 344 ? 0.030 11.388 -1.588 1.00 92.00 344 LEU A CA 1
ATOM 2611 C C . LEU A 1 344 ? 0.286 11.598 -0.091 1.00 92.00 344 LEU A C 1
ATOM 2613 O O . LEU A 1 344 ? -0.601 11.371 0.729 1.00 92.00 344 LEU A O 1
ATOM 2617 N N . ILE A 1 345 ? 1.478 12.084 0.265 1.00 93.62 345 ILE A N 1
ATOM 2618 C CA . ILE A 1 345 ? 1.839 12.358 1.663 1.00 93.62 345 ILE A CA 1
ATOM 2619 C C . ILE A 1 345 ? 0.884 13.388 2.282 1.00 93.62 345 ILE A C 1
ATOM 2621 O O . ILE A 1 345 ? 0.462 13.225 3.425 1.00 93.62 345 ILE A O 1
ATOM 2625 N N . ASN A 1 346 ? 0.509 14.432 1.540 1.00 93.12 346 ASN A N 1
ATOM 2626 C CA . ASN A 1 346 ? -0.431 15.438 2.028 1.00 93.12 346 ASN A CA 1
ATOM 2627 C C . ASN A 1 346 ? -1.835 14.863 2.248 1.00 93.12 346 ASN A C 1
ATOM 2629 O O . ASN A 1 346 ? -2.425 15.132 3.291 1.00 93.12 346 ASN A O 1
ATOM 2633 N N . ALA A 1 347 ? -2.337 14.030 1.328 1.00 94.00 347 ALA A N 1
ATOM 2634 C CA . ALA A 1 347 ? -3.625 13.357 1.502 1.00 94.00 347 ALA A CA 1
ATOM 2635 C C . ALA A 1 347 ? -3.647 12.488 2.772 1.00 94.00 347 ALA A C 1
ATOM 2637 O O . ALA A 1 347 ? -4.592 12.545 3.553 1.00 94.00 347 ALA A O 1
ATOM 2638 N N . LEU A 1 348 ? -2.568 11.748 3.036 1.00 96.44 348 LEU A N 1
ATOM 2639 C CA . LEU A 1 348 ? -2.446 10.931 4.247 1.00 96.44 348 LEU A CA 1
ATOM 2640 C C . LEU A 1 348 ? -2.373 11.772 5.525 1.00 96.44 348 LEU A C 1
ATOM 2642 O O . LEU A 1 348 ? -2.958 11.405 6.542 1.00 96.44 348 LEU A O 1
ATOM 2646 N N . LYS A 1 349 ? -1.680 12.915 5.488 1.00 95.88 349 LYS A N 1
ATOM 2647 C CA . LYS A 1 349 ? -1.619 13.841 6.629 1.00 95.88 349 LYS A CA 1
ATOM 2648 C C . LYS A 1 349 ? -2.985 14.428 6.977 1.00 95.88 349 LYS A C 1
ATOM 2650 O O . LYS A 1 349 ? -3.259 14.615 8.159 1.00 95.88 349 LYS A O 1
ATOM 2655 N N . THR A 1 350 ? -3.836 14.690 5.985 1.00 96.12 350 THR A N 1
ATOM 2656 C CA . THR A 1 350 ? -5.218 15.142 6.213 1.00 96.12 350 THR A CA 1
ATOM 2657 C C . THR A 1 350 ? -6.040 14.098 6.973 1.00 96.12 350 THR A C 1
ATOM 2659 O O . THR A 1 350 ? -6.780 14.454 7.886 1.00 96.12 350 THR A O 1
ATOM 2662 N N . GLU A 1 351 ? -5.853 12.816 6.664 1.00 96.81 351 GLU A N 1
ATOM 2663 C CA . GLU A 1 351 ? -6.602 11.707 7.274 1.00 96.81 351 GLU A CA 1
ATOM 2664 C C . GLU A 1 351 ? -5.999 11.190 8.597 1.00 96.81 351 GLU A C 1
ATOM 2666 O O . GLU A 1 351 ? -6.633 10.428 9.337 1.00 96.81 351 GLU A O 1
ATOM 2671 N N . LEU A 1 352 ? -4.787 11.632 8.949 1.00 97.06 352 LEU A N 1
ATOM 2672 C CA . LEU A 1 352 ? -4.098 11.209 10.171 1.00 97.06 352 LEU A CA 1
ATOM 2673 C C . LEU A 1 352 ? -4.862 11.616 11.443 1.00 97.06 352 LEU A C 1
ATOM 2675 O O . LEU A 1 352 ? -5.099 10.777 12.313 1.00 97.06 352 LEU A O 1
ATOM 2679 N N . ALA A 1 353 ? -5.269 12.884 11.555 1.00 96.12 353 ALA A N 1
ATOM 2680 C CA . ALA A 1 353 ? -5.950 13.389 12.750 1.00 96.12 353 ALA A CA 1
ATOM 2681 C C . ALA A 1 353 ? -7.350 12.766 12.969 1.00 96.12 353 ALA A C 1
ATOM 2683 O O . ALA A 1 353 ? -7.637 12.350 14.099 1.00 96.12 353 ALA A O 1
ATOM 2684 N N . PRO A 1 354 ? -8.209 12.619 11.936 1.00 96.81 354 PRO A N 1
ATOM 2685 C CA . PRO A 1 354 ? -9.448 11.846 12.048 1.00 96.81 354 PRO A CA 1
ATOM 2686 C C . PRO A 1 354 ? -9.215 10.409 12.526 1.00 96.81 354 PRO A C 1
ATOM 2688 O O . PRO A 1 354 ? -9.919 9.935 13.418 1.00 96.81 354 PRO A O 1
ATOM 2691 N N . THR A 1 355 ? -8.182 9.738 12.010 1.00 97.50 355 THR A N 1
ATOM 2692 C CA . THR A 1 355 ? -7.871 8.360 12.412 1.00 97.50 355 THR A CA 1
ATOM 2693 C C . THR A 1 355 ? -7.429 8.270 13.873 1.00 97.50 355 THR A C 1
ATOM 2695 O O . THR A 1 355 ? -7.920 7.424 14.619 1.00 97.50 355 THR A O 1
ATOM 2698 N N . GLN A 1 356 ? -6.553 9.170 14.325 1.00 97.06 356 GLN A N 1
ATOM 2699 C CA . GLN A 1 356 ? -6.130 9.240 15.731 1.00 97.06 356 GLN A CA 1
ATOM 2700 C C . GLN A 1 356 ? -7.300 9.549 16.674 1.00 97.06 356 GLN A C 1
ATOM 2702 O O . GLN A 1 356 ? -7.380 8.995 17.772 1.00 97.06 356 GLN A O 1
ATOM 2707 N N . THR A 1 357 ? -8.242 10.382 16.228 1.00 97.00 357 THR A N 1
ATOM 2708 C CA . THR A 1 357 ? -9.478 10.663 16.968 1.00 97.00 357 THR A CA 1
ATOM 2709 C C . THR A 1 357 ? -10.336 9.405 17.097 1.00 97.00 357 THR A C 1
ATOM 2711 O O . THR A 1 357 ? -10.816 9.106 18.187 1.00 97.00 357 THR A O 1
ATOM 2714 N N . ALA A 1 358 ? -10.487 8.622 16.025 1.00 96.88 358 ALA A N 1
ATOM 2715 C CA . ALA A 1 358 ? -11.245 7.372 16.070 1.00 96.88 358 ALA A CA 1
ATOM 2716 C C . ALA A 1 358 ? -10.621 6.340 17.025 1.00 96.88 358 ALA A C 1
ATOM 2718 O O . ALA A 1 358 ? -11.346 5.699 17.780 1.00 96.88 358 ALA A O 1
ATOM 2719 N N . ILE A 1 359 ? -9.287 6.232 17.053 1.00 96.44 359 ILE A N 1
ATOM 2720 C CA . ILE A 1 359 ? -8.569 5.384 18.019 1.00 96.44 359 ILE A CA 1
ATOM 2721 C C . ILE A 1 359 ? -8.805 5.871 19.455 1.00 96.44 359 ILE A C 1
ATOM 2723 O O . ILE A 1 359 ? -9.068 5.063 20.339 1.00 96.44 359 ILE A O 1
ATOM 2727 N N . THR A 1 360 ? -8.759 7.186 19.683 1.00 95.12 360 THR A N 1
ATOM 2728 C CA . THR A 1 360 ? -8.996 7.788 21.007 1.00 95.12 360 THR A CA 1
ATOM 2729 C C . THR A 1 360 ? -10.427 7.553 21.493 1.00 95.12 360 THR A C 1
ATOM 2731 O O . THR A 1 360 ? -10.634 7.245 22.657 1.00 95.12 360 THR A O 1
ATOM 2734 N N . ASN A 1 361 ? -11.422 7.633 20.606 1.00 91.75 361 ASN A N 1
ATOM 2735 C CA . ASN A 1 361 ? -12.819 7.349 20.952 1.00 91.75 361 ASN A CA 1
ATOM 2736 C C . ASN A 1 361 ? -13.065 5.873 21.302 1.00 91.75 361 ASN A C 1
ATOM 2738 O O . ASN A 1 361 ? -14.087 5.557 21.909 1.00 91.75 361 ASN A O 1
ATOM 2742 N N . ALA A 1 362 ? -12.174 4.973 20.881 1.00 90.31 362 ALA A N 1
ATOM 2743 C CA . ALA A 1 362 ? -12.252 3.553 21.199 1.00 90.31 362 ALA A CA 1
ATOM 2744 C C . ALA A 1 362 ? -11.636 3.194 22.562 1.00 90.31 362 ALA A C 1
ATOM 2746 O O . ALA A 1 362 ? -11.911 2.094 23.052 1.00 90.31 362 ALA A O 1
ATOM 2747 N N . SER A 1 363 ? -10.828 4.090 23.154 1.00 85.50 363 SER A N 1
ATOM 2748 C CA . SER A 1 363 ? -10.221 3.918 24.483 1.00 85.50 363 SER A CA 1
ATOM 2749 C C . SER A 1 363 ? -11.157 4.306 25.607 1.00 85.50 363 SER A C 1
ATOM 2751 O O . SER A 1 363 ? -11.257 3.513 26.570 1.00 85.50 363 SER A O 1
#

Organism: Helicobacter bizzozeronii (NCBI:txid56877)

Radius of gyration: 38.99 Å; chains: 1; bounding box: 87×33×134 Å

Foldseek 3Di:
DDDDDDDDPDPPVPDDPVRVVVVVVVVVVVVVVVVVVVVVVVVVVVVVVVVVVVVVVVVVVVVVVLLVVLLVLLLVLLLVLLLLLLVVQLCLCVCFVCQVLLVCVDPVNLLQQQAKAFVLLCCLQVVDPPPADPPDDDPCLVVLSVQLQVLCVVLVHGSNQLLQSADDCVLCVPQQHWDLQQQQVPRPPDHSNVSRVSSVVNCVSCCVASVDPPGSGRNCVGPVSVVSSVCLVVVVLVSVLSVLVCSLPPRLVSSQVSLQRRWIWTWGAQPPDAAPRAQALADDPVCLVVSCVVSVDPLLVVCHVCVPSHDQDPVPDGQQHQDRSSNTGGHGTRGDHPVRSVVSSVVSVVSSVVSSVSSVSSD

pLDDT: mean 79.56, std 14.39, range [38.69, 98.0]

Secondary structure (DSSP, 8-state):
----SS--S--GGG--HHHHHHHHHHHHHHHHHHHHHHHHHHHHHHHHHHHHHHHHHHHHHHHHHHHHHHHHHHHHHHHHHHHHHHHHHHHHIIIIISSTTTT--STTTGGG--EEE-HHHHHHHH--SSSSTT--SSTTHHHHHHHHHHHHHHTT--HHHHHHTT--HHHHTT-----TTGGGT--TT--HHHHHHHHHHHHHHHHHHTTSTT---SGGGSHHHHHHHHHHHTT-HHHHHHHHHHIIIIIHHHHHHHHHHS-EEEEEE-TT-BTTBS--SS--TTTHHHHHHHH--HHHHHHHH-TTSS--BTTTB-TT-EETTTTEEEEEEES--TTTHHHHHHHHHHHHHHHHHHHHHH-

Sequence (363 aa):
LPLPAPLNKTSVANLTPQQTTIALQALGDEINKIISITSKDIQNIGEANQKIAVNNMQKLTTLTDAKNTAITQALNQITGLTEIVGRAFHNQWVDYASGKTFFLNNAAHASYIDAGDTCVFDIILNNTAGSINSCGYQGGTETDLKNFQKEAKKAGVSMADIWGTLFDFNKIKNIWISPSDCAKGGCSGVSAQEAQQGMRNFFNLMNSYVGAAGFVGNFTNSKLYSSIESDLSNGQFGPVTNFVNAYVNQFVPAMLQTFVDNPVWLMSLVPGASGYNGPPATPSASQKHEVTSKWNSPNVKYCYDSPAIGLDFSQGYAVCGYNWWAQAMFLGYFGYLSNQTGTLINALKTELAPTQTAITNAS